Protein AF-R2XGA4-F1 (afdb_monomer)

Mean predicted aligned error: 21.14 Å

Sequence (272 aa):
MRNDNADEKKESTYDLLLKLTKKNGPGFMIYAGSDEEIHSLLFSWIDVAEGLKKENRKLRKIHLQNKKTYKERIEKLERECNEEKERADRLENELERVKGKLKKRSEEEIAFYNRALDLEDQLNRKKKILDLKEYDSDQKIANSAQVYNKKISNLKSEILVQKKKIRELETIKPFFHQKKRTGEGLNPEDKKNTLDSKRRGGCQLTDKQIERLLLIYKEKERVPITEAISKLAITRRTYYRVINLNYKYEETRDRIRKIAFDLGVVLPEKGK

Radius of gyration: 77.21 Å; Cα contacts (8 Å, |Δi|>4): 73; chains: 1; bounding box: 147×76×187 Å

Foldseek 3Di:
DDDDDDCPPDDQLVNLVVVVPVPDPDDDDDDDPDSVRSVVVSVVVVVVVVVVVVVVVVVVVVVVVVVVVVVVVVVVVVVVVVVVVVVVVVVVVVVVVVVVVVVVVVVVVVVVVVVVVVVVVVVVVVVVVVVVVVVVVVVVVVVVVVVVVVVVVVVVVVVVVVVVVVVVVVVCVVVVVVVVVPDDDDDPPPPPDDPPDPPVFAPPDDLVRLLQLLVCVVCCVPDPSVVSVVVVVDDPVSSVCLLLVVTPDVVRSVSSVVSCVVVVGDGDDRDD

Organism: NCBI:txid1158614

pLDDT: mean 80.0, std 18.23, range [35.44, 97.75]

Secondary structure (DSSP, 8-state):
---------PPPHHHHHHHHHTTSSSPPP---SSHHHHHHHHHHHHHHHHHHHHHHHHHHHHHHHHHHHHHHHHHHHHHHHHHHHHHHHHHHHHHHHHHHHHHHHHHHHHHHHHHHHHHHHHHHHHHHHHHHHHHHHHHHHHHHHHHHHHHHHHHHHHHHHHHHHHHHHHHHHHHHHHHTTSS----GGG-SS------TTS----HHHHHHHHHHHHTTTTS-HHHHHHTTT--HHHHHHHHTT--S-HHHHHHHHHHHHHTT--PPPS--

Solvent-accessible surface area (backbone atoms only — not comparable to full-atom values): 16074 Å² total; per-residue (Å²): 135,86,92,83,81,90,74,78,75,73,79,49,65,65,58,57,52,53,59,52,47,76,74,60,63,88,72,84,90,81,92,66,96,45,72,67,54,48,45,53,53,52,51,53,51,50,54,50,50,50,50,53,53,54,51,51,54,52,51,53,52,52,51,55,52,50,54,51,53,52,49,56,50,49,60,48,52,54,50,55,52,51,53,51,49,54,50,50,54,51,51,51,54,50,50,53,52,50,52,55,51,49,50,52,51,53,53,53,49,52,54,50,51,53,53,50,51,54,51,50,54,53,49,53,54,50,48,55,54,47,55,52,52,50,51,55,47,52,50,52,51,52,53,50,50,52,55,52,50,51,51,53,51,52,52,53,53,51,52,53,53,50,53,50,53,49,53,57,50,59,70,47,45,62,59,60,57,48,55,67,70,69,53,79,80,79,66,85,79,75,81,66,86,84,79,73,76,75,68,88,58,67,75,89,66,52,70,72,55,50,51,53,53,50,51,50,63,73,45,49,90,80,46,61,65,69,65,63,36,54,81,66,78,53,54,74,69,60,51,52,31,60,57,50,50,68,49,84,46,63,71,55,39,51,54,51,49,52,55,28,56,79,69,73,50,89,67,65,72,83,84,127

Structure (mmCIF, N/CA/C/O backbone):
data_AF-R2XGA4-F1
#
_entry.id   AF-R2XGA4-F1
#
loop_
_atom_site.group_PDB
_atom_site.id
_atom_site.type_symbol
_atom_site.label_atom_id
_atom_site.label_alt_id
_atom_site.label_comp_id
_atom_site.label_asym_id
_atom_site.label_entity_id
_atom_site.label_seq_id
_atom_site.pdbx_PDB_ins_code
_atom_site.Cartn_x
_atom_site.Cartn_y
_atom_site.Cartn_z
_atom_site.occupancy
_atom_site.B_iso_or_equiv
_atom_site.auth_seq_id
_atom_site.auth_comp_id
_atom_site.auth_asym_id
_atom_site.auth_atom_id
_atom_site.pdbx_PDB_model_num
ATOM 1 N N . MET A 1 1 ? 86.692 -15.077 -79.952 1.00 39.62 1 MET A N 1
ATOM 2 C CA . MET A 1 1 ? 86.198 -13.994 -80.827 1.00 39.62 1 MET A CA 1
ATOM 3 C C . MET A 1 1 ? 85.201 -13.186 -80.015 1.00 39.62 1 MET A C 1
ATOM 5 O O . MET A 1 1 ? 84.341 -13.795 -79.394 1.00 39.62 1 MET A O 1
ATOM 9 N N . ARG A 1 2 ? 85.427 -11.873 -79.879 1.00 36.06 2 ARG A N 1
ATOM 10 C CA . ARG A 1 2 ? 84.614 -10.960 -79.058 1.00 36.06 2 ARG A CA 1
ATOM 11 C C . ARG A 1 2 ? 83.285 -10.688 -79.771 1.00 36.06 2 ARG A C 1
ATOM 13 O O . ARG A 1 2 ? 83.305 -10.352 -80.949 1.00 36.06 2 ARG A O 1
ATOM 20 N N . ASN A 1 3 ? 82.174 -10.869 -79.060 1.00 39.25 3 ASN A N 1
ATOM 21 C CA . ASN A 1 3 ? 80.839 -10.479 -79.505 1.00 39.25 3 ASN A CA 1
ATOM 22 C C . ASN A 1 3 ? 80.590 -9.037 -79.057 1.00 39.25 3 ASN A C 1
ATOM 24 O O . ASN A 1 3 ? 80.039 -8.812 -77.983 1.00 39.25 3 ASN A O 1
ATOM 28 N N . ASP A 1 4 ? 81.021 -8.090 -79.883 1.00 42.66 4 ASP A N 1
ATOM 29 C CA . ASP A 1 4 ? 80.680 -6.676 -79.770 1.00 42.66 4 ASP A CA 1
ATOM 30 C C . ASP A 1 4 ? 79.671 -6.354 -80.883 1.00 42.66 4 ASP A C 1
ATOM 32 O O . ASP A 1 4 ? 79.963 -6.598 -82.053 1.00 42.66 4 ASP A O 1
ATOM 36 N N . ASN A 1 5 ? 78.466 -5.909 -80.502 1.00 37.72 5 ASN A N 1
ATOM 37 C CA . ASN A 1 5 ? 77.658 -4.860 -81.155 1.00 37.72 5 ASN A CA 1
ATOM 38 C C . ASN A 1 5 ? 76.214 -4.902 -80.636 1.00 37.72 5 ASN A C 1
ATOM 40 O O . ASN A 1 5 ? 75.298 -5.444 -81.256 1.00 37.72 5 ASN A O 1
ATOM 44 N N . ALA A 1 6 ? 76.040 -4.304 -79.459 1.00 47.94 6 ALA A N 1
ATOM 45 C CA . ALA A 1 6 ? 74.764 -3.808 -78.977 1.00 47.94 6 ALA A CA 1
ATOM 46 C C . ALA A 1 6 ? 74.497 -2.441 -79.629 1.00 47.94 6 ALA A C 1
ATOM 48 O O . ALA A 1 6 ? 74.827 -1.410 -79.057 1.00 47.94 6 ALA A O 1
ATOM 49 N N . ASP A 1 7 ? 73.900 -2.446 -80.820 1.00 41.78 7 ASP A N 1
ATOM 50 C CA . ASP A 1 7 ? 73.219 -1.271 -81.371 1.00 41.78 7 ASP A CA 1
ATOM 51 C C . ASP A 1 7 ? 71.708 -1.485 -81.225 1.00 41.78 7 ASP A C 1
ATOM 53 O O . ASP A 1 7 ? 70.986 -1.791 -82.179 1.00 41.78 7 ASP A O 1
ATOM 57 N N . GLU A 1 8 ? 71.206 -1.338 -79.996 1.00 49.81 8 GLU A N 1
ATOM 58 C CA . GLU A 1 8 ? 69.805 -0.967 -79.805 1.00 49.81 8 GLU A CA 1
ATOM 59 C C . GLU A 1 8 ? 69.634 0.411 -80.452 1.00 49.81 8 GLU A C 1
ATOM 61 O O . GLU A 1 8 ? 70.031 1.431 -79.888 1.00 49.81 8 GLU A O 1
ATOM 66 N N . LYS A 1 9 ? 69.108 0.442 -81.684 1.00 50.50 9 LYS A N 1
ATOM 67 C CA . LYS A 1 9 ? 68.760 1.688 -82.376 1.00 50.50 9 LYS A CA 1
ATOM 68 C C . LYS A 1 9 ? 67.914 2.541 -81.434 1.00 50.50 9 LYS A C 1
ATOM 70 O O . LYS A 1 9 ? 66.750 2.222 -81.192 1.00 50.50 9 LYS A O 1
ATOM 75 N N . LYS A 1 10 ? 68.509 3.620 -80.913 1.00 53.06 10 LYS A N 1
ATOM 76 C CA . LYS A 1 10 ? 67.801 4.649 -80.150 1.00 53.06 10 LYS A CA 1
ATOM 77 C C . LYS A 1 10 ? 66.622 5.114 -81.000 1.00 53.06 10 LYS A C 1
ATOM 79 O O . LYS A 1 10 ? 66.811 5.518 -82.146 1.00 53.06 10 LYS A O 1
ATOM 84 N N . GLU A 1 11 ? 65.412 4.992 -80.460 1.00 60.91 11 GLU A N 1
ATOM 85 C CA . GLU A 1 11 ? 64.208 5.504 -81.115 1.00 60.91 11 GLU A CA 1
ATOM 86 C C . GLU A 1 11 ? 64.419 6.989 -81.436 1.00 60.91 11 GLU A C 1
ATOM 88 O O . GLU A 1 11 ? 64.821 7.752 -80.558 1.00 60.91 11 GLU A O 1
ATOM 93 N N . SER A 1 12 ? 64.202 7.383 -82.694 1.00 62.22 12 SER A N 1
ATOM 94 C CA . SER A 1 12 ? 64.407 8.761 -83.151 1.00 62.22 12 SER A CA 1
ATOM 95 C C . SER A 1 12 ? 63.501 9.726 -82.381 1.00 62.22 12 SER A C 1
ATOM 97 O O . SER A 1 12 ? 62.354 9.398 -82.063 1.00 62.22 12 SER A O 1
ATOM 99 N N . THR A 1 13 ? 63.981 10.945 -82.114 1.00 58.69 13 THR A N 1
ATOM 100 C CA . THR A 1 13 ? 63.223 12.031 -81.455 1.00 58.69 13 THR A CA 1
ATOM 101 C C . THR A 1 13 ? 61.891 12.258 -82.146 1.00 58.69 13 THR A C 1
ATOM 103 O O . THR A 1 13 ? 60.860 12.450 -81.503 1.00 58.69 13 THR A O 1
ATOM 106 N N . TYR A 1 14 ? 61.918 12.159 -83.474 1.00 59.91 14 TYR A N 1
ATOM 107 C CA . TYR A 1 14 ? 60.755 12.273 -84.333 1.00 59.91 14 TYR A CA 1
ATOM 108 C C . TYR A 1 14 ? 59.714 11.187 -84.041 1.00 59.91 14 TYR A C 1
ATOM 110 O O . TYR A 1 14 ? 58.532 11.494 -83.8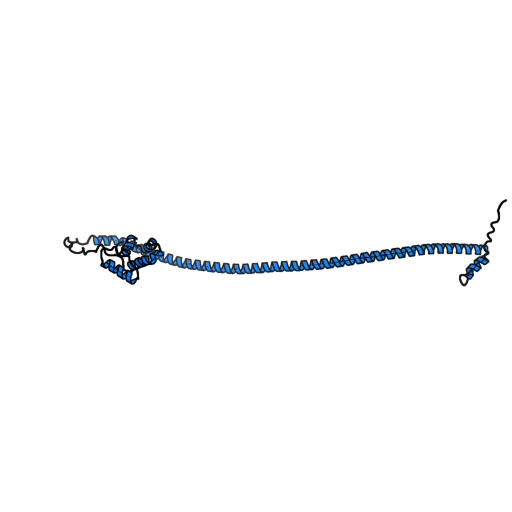97 1.00 59.91 14 TYR A O 1
ATOM 118 N N . ASP A 1 15 ? 60.137 9.934 -83.868 1.00 64.88 15 ASP A N 1
ATOM 119 C CA . ASP A 1 15 ? 59.232 8.812 -83.599 1.00 64.88 15 ASP A CA 1
ATOM 120 C C . ASP A 1 15 ? 58.599 8.911 -82.203 1.00 64.88 15 ASP A C 1
ATOM 122 O O . ASP A 1 15 ? 57.410 8.617 -82.029 1.00 64.88 15 ASP A O 1
ATOM 126 N N . LEU A 1 16 ? 59.359 9.390 -81.211 1.00 64.25 16 LEU A N 1
ATOM 127 C CA . LEU A 1 16 ? 58.855 9.665 -79.861 1.00 64.25 16 LEU A CA 1
ATOM 128 C C . LEU A 1 16 ? 57.820 10.803 -79.863 1.00 64.25 16 LEU A C 1
ATOM 130 O O . LEU A 1 16 ? 56.740 10.660 -79.278 1.00 64.25 16 LEU A O 1
ATOM 134 N N . LEU A 1 17 ? 58.098 11.900 -80.575 1.00 63.22 17 LEU A N 1
ATOM 135 C CA . LEU A 1 17 ? 57.178 13.032 -80.740 1.00 63.22 17 LEU A CA 1
ATOM 136 C C . LEU A 1 17 ? 55.903 12.635 -81.508 1.00 63.22 17 LEU A C 1
ATOM 138 O O . LEU A 1 17 ? 54.795 13.040 -81.138 1.00 63.22 17 LEU A O 1
ATOM 142 N N . LEU A 1 18 ? 56.020 11.785 -82.534 1.00 64.75 18 LEU A N 1
ATOM 143 C CA . LEU A 1 18 ? 54.881 11.289 -83.314 1.00 64.75 18 LEU A CA 1
ATOM 144 C C . LEU A 1 18 ? 53.959 10.375 -82.483 1.00 64.75 18 LEU A C 1
ATOM 146 O O . LEU A 1 18 ? 52.734 10.419 -82.625 1.00 64.75 18 LEU A O 1
ATOM 150 N N . LYS A 1 19 ? 54.523 9.551 -81.588 1.00 64.31 19 LYS A N 1
ATOM 151 C CA . LYS A 1 19 ? 53.746 8.704 -80.662 1.00 64.31 19 LYS A CA 1
ATOM 152 C C . LYS A 1 19 ? 52.984 9.521 -79.613 1.00 64.31 19 LYS A C 1
ATOM 154 O O . LYS A 1 19 ? 51.881 9.126 -79.230 1.00 64.31 19 LYS A O 1
ATOM 159 N N . LEU A 1 20 ? 53.545 10.642 -79.155 1.00 58.78 20 LEU A N 1
ATOM 160 C CA . LEU A 1 20 ? 52.919 11.527 -78.163 1.00 58.78 20 LEU A CA 1
ATOM 161 C C . LEU A 1 20 ? 51.784 12.369 -78.765 1.00 58.78 20 LEU A C 1
ATOM 163 O O . LEU A 1 20 ? 50.701 12.452 -78.184 1.00 58.78 20 LEU A O 1
ATOM 167 N N . THR A 1 21 ? 51.996 12.925 -79.957 1.00 58.56 21 THR A N 1
ATOM 168 C CA . THR A 1 21 ? 51.011 13.761 -80.669 1.00 58.56 21 THR A CA 1
ATOM 169 C C . THR A 1 21 ? 49.792 12.972 -81.150 1.00 58.56 21 THR A C 1
ATOM 171 O O . THR A 1 21 ? 48.670 13.465 -81.061 1.00 58.56 21 THR A O 1
ATOM 174 N N . LYS A 1 22 ? 49.961 11.708 -81.568 1.00 56.78 22 LYS A N 1
ATOM 175 C CA . LYS A 1 22 ? 48.835 10.842 -81.975 1.00 56.78 22 LYS A CA 1
ATOM 176 C C . LYS A 1 22 ? 47.884 10.460 -80.832 1.00 56.78 22 LYS A C 1
ATOM 178 O O . LYS A 1 22 ? 46.776 10.011 -81.113 1.00 56.78 22 LYS A O 1
ATOM 183 N N . LYS A 1 23 ? 48.290 10.597 -79.563 1.00 55.28 23 LYS A N 1
ATOM 184 C CA . LYS A 1 23 ? 47.490 10.156 -78.405 1.00 55.28 23 LYS A CA 1
ATOM 185 C C . LYS A 1 23 ? 46.700 11.269 -77.708 1.00 55.28 23 LYS A C 1
ATOM 187 O O . LYS A 1 23 ? 45.649 10.957 -77.160 1.00 55.28 23 LYS A O 1
ATOM 192 N N . ASN A 1 24 ? 47.165 12.524 -77.719 1.00 51.50 24 ASN A N 1
ATOM 193 C CA . ASN A 1 24 ? 46.700 13.552 -76.771 1.00 51.50 24 ASN A CA 1
ATOM 194 C C . ASN A 1 24 ? 46.477 14.961 -77.378 1.00 51.50 24 ASN A C 1
ATOM 196 O O . ASN A 1 24 ? 47.000 15.933 -76.843 1.00 51.50 24 ASN A O 1
ATOM 200 N N . GLY A 1 25 ? 45.665 15.108 -78.432 1.00 53.38 25 GLY A N 1
ATOM 201 C CA . GLY A 1 25 ? 45.142 16.430 -78.846 1.00 53.38 25 GLY A CA 1
ATOM 202 C C . GLY A 1 25 ? 46.210 17.494 -79.194 1.00 53.38 25 GLY A C 1
ATOM 203 O O . GLY A 1 25 ? 47.346 17.122 -79.487 1.00 53.38 25 GLY A O 1
ATOM 204 N N . PRO A 1 26 ? 45.859 18.803 -79.245 1.00 54.12 26 PRO A N 1
ATOM 205 C CA . PRO A 1 26 ? 46.758 19.849 -79.741 1.00 54.12 26 PRO A CA 1
ATOM 206 C C . PRO A 1 26 ? 48.046 19.895 -78.909 1.00 54.12 26 PRO A C 1
ATOM 208 O O . PRO A 1 26 ? 48.008 20.067 -77.693 1.00 54.12 26 PRO A O 1
ATOM 211 N N . GLY A 1 27 ? 49.176 19.672 -79.583 1.00 55.56 27 GLY A N 1
ATOM 212 C CA . GLY A 1 27 ? 50.481 19.464 -78.961 1.00 55.56 27 GLY A CA 1
ATOM 213 C C . GLY A 1 27 ? 51.048 20.700 -78.260 1.00 55.56 27 GLY A C 1
ATOM 214 O O . GLY A 1 27 ? 50.707 21.838 -78.575 1.00 55.56 27 GLY A O 1
ATOM 215 N N . PHE A 1 28 ? 51.952 20.456 -77.313 1.00 57.28 28 PHE A N 1
ATOM 216 C CA . PHE A 1 28 ? 52.699 21.489 -76.596 1.00 57.28 28 PHE A CA 1
ATOM 217 C C . PHE A 1 28 ? 53.931 21.917 -77.407 1.00 57.28 28 PHE A C 1
ATOM 219 O O . PHE A 1 28 ? 54.635 21.069 -77.955 1.00 57.28 28 PHE A O 1
ATOM 226 N N . MET A 1 29 ? 54.202 23.224 -77.47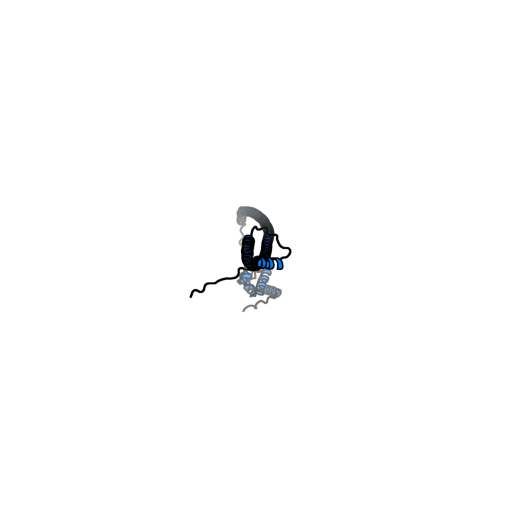6 1.00 56.47 29 MET A N 1
ATOM 227 C CA . MET A 1 29 ? 55.393 23.765 -78.141 1.00 56.47 29 MET A CA 1
ATOM 228 C C . MET A 1 29 ? 56.591 23.680 -77.182 1.00 56.47 29 MET A C 1
ATOM 230 O O . MET A 1 29 ? 56.544 24.251 -76.093 1.00 56.47 29 MET A O 1
ATOM 234 N N . ILE A 1 30 ? 57.642 22.952 -77.566 1.00 57.78 30 ILE A N 1
ATOM 235 C CA . ILE A 1 30 ? 58.872 22.795 -76.775 1.00 57.78 30 ILE A CA 1
ATOM 236 C C . ILE A 1 30 ? 59.967 23.637 -77.441 1.00 57.78 30 ILE A C 1
ATOM 238 O O . ILE A 1 30 ? 60.305 23.394 -78.596 1.00 57.78 30 ILE A O 1
ATOM 242 N N . TYR A 1 31 ? 60.511 24.623 -76.722 1.00 57.19 31 TYR A N 1
ATOM 243 C CA . TYR A 1 31 ? 61.692 25.380 -77.148 1.00 57.19 31 TYR A CA 1
ATOM 244 C C . TYR A 1 31 ? 62.945 24.679 -76.615 1.00 57.19 31 TYR A C 1
ATOM 246 O O . TYR A 1 31 ? 63.141 24.626 -75.403 1.00 57.19 31 TYR A O 1
ATOM 254 N N . ALA A 1 32 ? 63.771 24.137 -77.509 1.00 60.12 32 ALA A N 1
ATOM 255 C CA . ALA A 1 32 ? 65.034 23.477 -77.180 1.00 60.12 32 ALA A CA 1
ATOM 256 C C . ALA A 1 32 ? 66.099 23.831 -78.228 1.00 60.12 32 ALA A C 1
ATOM 258 O O . ALA A 1 32 ? 65.771 24.036 -79.398 1.00 60.12 32 ALA A O 1
ATOM 259 N N . GLY A 1 33 ? 67.358 23.934 -77.802 1.00 59.12 33 GLY A N 1
ATOM 260 C CA . GLY A 1 33 ? 68.495 24.305 -78.646 1.00 59.12 33 GLY A CA 1
ATOM 261 C C . GLY A 1 33 ? 69.092 23.139 -79.439 1.00 59.12 33 GLY A C 1
ATOM 262 O O . GLY A 1 33 ? 69.849 23.379 -80.379 1.00 59.12 33 GLY A O 1
ATOM 263 N N . SER A 1 34 ? 68.756 21.889 -79.093 1.00 70.75 34 SER A N 1
ATOM 264 C CA . SER A 1 34 ? 69.213 20.678 -79.791 1.00 70.75 34 SER A CA 1
ATOM 265 C C . SER A 1 34 ? 68.253 19.488 -79.628 1.00 70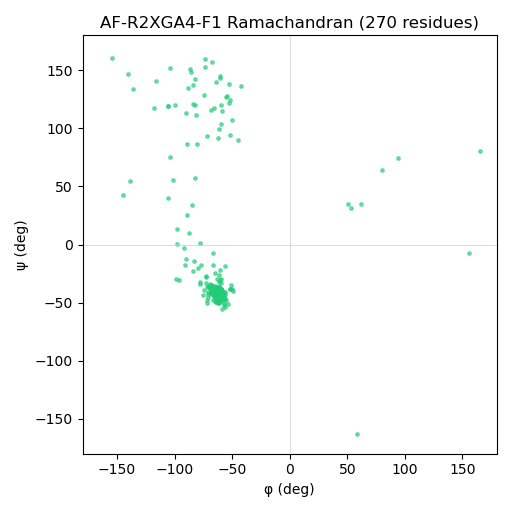.75 34 SER A C 1
ATOM 267 O O . SER A 1 34 ? 67.460 19.432 -78.685 1.00 70.75 34 SER A O 1
ATOM 269 N N . ASP A 1 35 ? 68.351 18.497 -80.520 1.00 69.25 35 ASP A N 1
ATOM 270 C CA . ASP A 1 35 ? 67.548 17.262 -80.461 1.00 69.25 35 ASP A CA 1
ATOM 271 C C . ASP A 1 35 ? 67.825 16.429 -79.192 1.00 69.25 35 ASP A C 1
ATOM 273 O O . ASP A 1 35 ? 66.932 15.756 -78.670 1.00 69.25 35 ASP A O 1
ATOM 277 N N . GLU A 1 36 ? 69.044 16.500 -78.650 1.00 73.56 36 GLU A N 1
ATOM 278 C CA . GLU A 1 36 ? 69.431 15.821 -77.405 1.00 73.56 36 GLU A CA 1
ATOM 279 C C . GLU A 1 36 ? 68.724 16.411 -76.172 1.00 73.56 36 GLU A C 1
ATOM 281 O O . GLU A 1 36 ? 68.327 15.667 -75.266 1.00 73.56 36 GLU A O 1
ATOM 286 N N . GLU A 1 37 ? 68.501 17.729 -76.149 1.00 72.31 37 GLU A N 1
ATOM 287 C CA . GLU A 1 37 ? 67.727 18.407 -75.101 1.00 72.31 37 GLU A CA 1
ATOM 288 C C . GLU A 1 37 ? 66.252 17.995 -75.146 1.00 72.31 37 GLU A C 1
ATOM 290 O O . GLU A 1 37 ? 65.664 17.683 -74.106 1.00 72.31 37 GLU A O 1
ATOM 295 N N . ILE A 1 38 ? 65.667 17.916 -76.348 1.00 73.75 38 ILE A N 1
ATOM 296 C CA . ILE A 1 38 ? 64.289 17.441 -76.543 1.00 73.75 38 ILE A CA 1
ATOM 297 C C . ILE A 1 38 ? 64.161 15.995 -76.058 1.00 73.75 38 ILE A C 1
ATOM 299 O O . ILE A 1 38 ? 63.245 15.675 -75.300 1.00 73.75 38 ILE A O 1
ATOM 303 N N . HIS A 1 39 ? 65.093 15.122 -76.447 1.00 73.25 39 HIS A N 1
ATOM 304 C CA . HIS A 1 39 ? 65.119 13.735 -75.990 1.00 73.25 39 HIS A CA 1
ATOM 305 C C . HIS A 1 39 ? 65.186 13.618 -74.468 1.00 73.25 39 HIS A C 1
ATOM 307 O O . HIS A 1 39 ? 64.384 12.897 -73.872 1.00 73.25 39 HIS A O 1
ATOM 313 N N . SER A 1 40 ? 66.118 14.331 -73.838 1.00 78.00 40 SER A N 1
ATOM 314 C CA . SER A 1 40 ? 66.319 14.283 -72.386 1.00 78.00 40 SER A CA 1
ATOM 315 C C . SER A 1 40 ? 65.074 14.754 -71.631 1.00 78.00 40 SER A C 1
ATOM 317 O O . SER A 1 40 ? 64.646 14.119 -70.664 1.00 78.00 40 SER A O 1
ATOM 319 N N . LEU A 1 41 ? 64.435 15.823 -72.115 1.00 79.94 41 LEU A N 1
ATOM 320 C CA . LEU A 1 41 ? 63.204 16.359 -71.541 1.00 79.94 41 LEU A CA 1
ATOM 321 C C . LEU A 1 41 ? 62.037 15.367 -71.672 1.00 79.94 41 LEU A C 1
ATOM 323 O O . LEU A 1 41 ? 61.341 15.109 -70.688 1.00 79.94 41 LEU A O 1
ATOM 327 N N . LEU A 1 42 ? 61.862 14.742 -72.840 1.00 80.19 42 LEU A N 1
ATOM 328 C CA . LEU A 1 42 ? 60.816 13.739 -73.062 1.00 80.19 42 LEU A CA 1
ATOM 329 C C . LEU A 1 42 ? 60.985 12.501 -72.172 1.00 80.19 42 LEU A C 1
ATOM 331 O O . LEU A 1 42 ? 60.005 12.054 -71.574 1.00 80.19 42 LEU A O 1
ATOM 335 N N . PHE A 1 43 ? 62.203 11.964 -72.037 1.00 79.44 43 PHE A N 1
ATOM 336 C CA . PHE A 1 43 ? 62.460 10.835 -71.135 1.00 79.44 43 PHE A CA 1
ATOM 337 C C . PHE A 1 43 ? 62.211 11.205 -69.667 1.00 79.44 43 PHE A C 1
ATOM 339 O O . PHE A 1 43 ? 61.558 10.440 -68.961 1.00 79.44 43 PHE A O 1
ATOM 346 N N . SER A 1 44 ? 62.592 12.415 -69.235 1.00 83.62 44 SER A N 1
ATOM 347 C CA . SER A 1 44 ? 62.288 12.888 -67.875 1.00 83.62 44 SER A CA 1
ATOM 348 C C . SER A 1 44 ? 60.779 12.943 -67.595 1.00 83.62 44 SER A C 1
ATOM 350 O O . SER A 1 44 ? 60.320 12.577 -66.513 1.00 83.62 44 SER A O 1
ATOM 352 N N . TRP A 1 45 ? 59.971 13.340 -68.584 1.00 84.50 45 TRP A N 1
ATOM 353 C CA . TRP A 1 45 ? 58.514 13.356 -68.460 1.00 84.50 45 TRP A CA 1
ATOM 354 C C . TRP A 1 45 ? 57.912 11.953 -68.450 1.00 84.50 45 TRP A C 1
ATOM 356 O O . TRP A 1 45 ? 56.940 11.721 -67.728 1.00 84.50 45 TRP A O 1
ATOM 366 N N . ILE A 1 46 ? 58.480 11.017 -69.216 1.00 85.62 46 ILE A N 1
ATOM 367 C CA . ILE A 1 46 ? 58.091 9.602 -69.168 1.00 85.62 46 ILE A CA 1
ATOM 368 C C . ILE A 1 46 ? 58.347 9.047 -67.763 1.00 85.62 46 ILE A C 1
ATOM 370 O O . ILE A 1 46 ? 57.430 8.470 -67.176 1.00 85.62 46 ILE A O 1
ATOM 374 N N . ASP A 1 47 ? 59.520 9.301 -67.183 1.00 85.44 47 ASP A N 1
ATOM 375 C CA . ASP A 1 47 ? 59.867 8.852 -65.831 1.00 85.44 47 ASP A CA 1
ATOM 376 C C . ASP A 1 47 ? 58.915 9.427 -64.771 1.00 85.44 47 ASP A C 1
ATOM 378 O O . ASP A 1 47 ? 58.397 8.695 -63.919 1.00 85.44 47 ASP A O 1
ATOM 382 N N . VAL A 1 48 ? 58.603 10.726 -64.858 1.00 87.75 48 VAL A N 1
ATOM 383 C CA . VAL A 1 48 ? 57.622 11.381 -63.976 1.00 87.75 48 VAL A CA 1
ATOM 384 C C . VAL A 1 48 ? 56.228 10.770 -64.151 1.00 87.75 48 VAL A C 1
ATOM 386 O O . VAL A 1 48 ? 55.560 10.453 -63.163 1.00 87.75 48 VAL A O 1
ATOM 389 N N . ALA A 1 49 ? 55.777 10.544 -65.388 1.00 85.06 49 ALA A N 1
ATOM 390 C CA . ALA A 1 49 ? 54.477 9.937 -65.667 1.00 85.06 49 ALA A CA 1
ATOM 391 C C . ALA A 1 49 ? 54.389 8.491 -65.148 1.00 85.06 49 ALA A C 1
ATOM 393 O O . ALA A 1 49 ? 53.354 8.078 -64.612 1.00 85.06 49 ALA A O 1
ATOM 394 N N . GLU A 1 50 ? 55.468 7.714 -65.256 1.00 88.56 50 GLU A N 1
ATOM 395 C CA . GLU A 1 50 ? 55.556 6.377 -64.674 1.00 88.56 50 GLU A CA 1
ATOM 396 C C . GLU A 1 50 ? 55.540 6.402 -63.144 1.00 88.56 50 GLU A C 1
ATOM 398 O O . GLU A 1 50 ? 54.855 5.574 -62.526 1.00 88.56 50 GLU A O 1
ATOM 403 N N . GLY A 1 51 ? 56.239 7.362 -62.532 1.00 92.75 51 GLY A N 1
ATOM 404 C CA . GLY A 1 51 ? 56.207 7.627 -61.094 1.00 92.75 51 GLY A CA 1
ATOM 405 C C . GLY A 1 51 ? 54.785 7.902 -60.605 1.00 92.75 51 GLY A C 1
ATOM 406 O O . GLY A 1 51 ? 54.259 7.163 -59.765 1.00 92.75 51 GLY A O 1
ATOM 407 N N . LEU A 1 52 ? 54.102 8.865 -61.228 1.00 91.44 52 LEU A N 1
ATOM 408 C CA . LEU A 1 52 ? 52.711 9.213 -60.920 1.00 91.44 52 LEU A CA 1
ATOM 409 C C . LEU A 1 52 ? 51.757 8.031 -61.129 1.00 91.44 52 LEU A C 1
ATOM 411 O O . LEU A 1 52 ? 50.848 7.797 -60.329 1.00 91.44 52 LEU A O 1
ATOM 415 N N . LYS A 1 53 ? 51.967 7.218 -62.171 1.00 94.12 53 LYS A N 1
ATOM 416 C CA . LYS A 1 53 ? 51.167 6.008 -62.414 1.00 94.12 53 LYS A CA 1
ATOM 417 C C . LYS A 1 53 ? 51.359 4.966 -61.309 1.00 94.12 53 LYS A C 1
ATOM 419 O O . LYS A 1 53 ? 50.386 4.313 -60.911 1.00 94.12 53 LYS A O 1
ATOM 424 N N . LYS A 1 54 ? 52.584 4.790 -60.802 1.00 94.56 54 LYS A N 1
ATOM 425 C CA . LYS A 1 54 ? 52.886 3.897 -59.668 1.00 94.56 54 LYS A CA 1
ATOM 426 C C . LYS A 1 54 ? 52.236 4.410 -58.380 1.00 94.56 54 LYS A C 1
ATOM 428 O O . LYS A 1 54 ? 51.606 3.618 -57.677 1.00 94.56 54 LYS A O 1
ATOM 433 N N . GLU A 1 55 ? 52.316 5.706 -58.097 1.00 94.62 55 GLU A N 1
ATOM 434 C CA . GLU A 1 55 ? 51.664 6.324 -56.934 1.00 94.62 55 GLU A CA 1
ATOM 435 C C . GLU A 1 55 ? 50.141 6.216 -56.995 1.00 94.62 55 GLU A C 1
ATOM 437 O O . GLU A 1 55 ? 49.518 5.756 -56.038 1.00 94.62 55 GLU A O 1
ATOM 442 N N . ASN A 1 56 ? 49.529 6.508 -58.144 1.00 94.88 56 ASN A N 1
ATOM 443 C CA . ASN A 1 56 ? 48.082 6.391 -58.325 1.00 94.88 56 ASN A CA 1
ATOM 444 C C . ASN A 1 56 ? 47.603 4.944 -58.099 1.00 94.88 56 ASN A C 1
ATOM 446 O O . ASN A 1 56 ? 46.593 4.707 -57.436 1.00 94.88 56 ASN A O 1
ATOM 450 N N . ARG A 1 57 ? 48.370 3.939 -58.554 1.00 95.31 57 ARG A N 1
ATOM 451 C CA . ARG A 1 57 ? 48.090 2.522 -58.250 1.00 95.31 57 ARG A CA 1
ATOM 452 C C . ARG A 1 57 ? 48.154 2.220 -56.749 1.00 95.31 57 ARG A C 1
ATOM 454 O O . ARG A 1 57 ? 47.304 1.474 -56.262 1.00 95.31 57 ARG A O 1
ATOM 461 N N . LYS A 1 58 ? 49.129 2.775 -56.017 1.00 96.25 58 LYS A N 1
ATOM 462 C CA . LYS A 1 58 ? 49.223 2.627 -54.552 1.00 96.25 58 LYS A CA 1
ATOM 463 C C . LYS A 1 58 ? 48.023 3.278 -53.858 1.00 96.25 58 LYS A C 1
ATOM 465 O O . LYS A 1 58 ? 47.364 2.618 -53.059 1.00 96.25 58 LYS A O 1
ATOM 470 N N . LEU A 1 59 ? 47.683 4.512 -54.229 1.00 96.00 59 LEU A N 1
ATOM 471 C CA . LEU A 1 59 ? 46.542 5.244 -53.672 1.00 96.00 59 LEU A CA 1
ATOM 472 C C . LEU A 1 59 ? 45.216 4.514 -53.907 1.00 96.00 59 LEU A C 1
ATOM 474 O O . LEU A 1 59 ? 44.411 4.407 -52.987 1.00 96.00 59 LEU A O 1
ATOM 478 N N . ARG A 1 60 ? 45.004 3.927 -55.092 1.00 95.06 60 ARG A N 1
ATOM 479 C CA . ARG A 1 60 ? 43.809 3.111 -55.373 1.00 95.06 60 ARG A CA 1
ATOM 480 C C . ARG A 1 60 ? 43.698 1.890 -54.461 1.00 95.06 60 ARG A C 1
ATOM 482 O O . ARG A 1 60 ? 42.602 1.589 -53.994 1.00 95.06 60 ARG A O 1
ATOM 489 N N . LYS A 1 61 ? 44.811 1.198 -54.187 1.00 96.12 61 LYS A N 1
ATOM 490 C CA . LYS A 1 61 ? 44.828 0.057 -53.254 1.00 96.12 61 LYS A CA 1
ATOM 491 C C . LYS A 1 61 ? 44.482 0.498 -51.831 1.00 96.12 61 LYS A C 1
ATOM 493 O O . LYS A 1 61 ? 43.616 -0.113 -51.213 1.00 96.12 61 LYS A O 1
ATOM 498 N N . ILE A 1 62 ? 45.096 1.585 -51.356 1.00 96.00 62 ILE A N 1
ATOM 499 C CA . ILE A 1 62 ? 44.814 2.159 -50.031 1.00 96.00 62 ILE A CA 1
ATOM 500 C C . ILE A 1 62 ? 43.345 2.580 -49.933 1.00 96.00 62 ILE A C 1
ATOM 502 O O . ILE A 1 62 ? 42.674 2.237 -48.967 1.00 96.00 62 ILE A O 1
ATOM 506 N N . HIS A 1 63 ? 42.813 3.262 -50.949 1.00 95.00 63 HIS A N 1
ATOM 507 C CA . HIS A 1 63 ? 41.414 3.680 -50.973 1.00 95.00 63 HIS A CA 1
ATOM 508 C C . HIS A 1 63 ? 40.454 2.487 -50.887 1.00 95.00 63 HIS A C 1
ATOM 510 O O . HIS A 1 63 ? 39.503 2.522 -50.109 1.00 95.00 63 HIS A O 1
ATOM 516 N N . LEU A 1 64 ? 40.712 1.414 -51.643 1.00 95.88 64 LEU A N 1
ATOM 517 C CA . LEU A 1 64 ? 39.878 0.213 -51.606 1.00 95.88 64 LEU A CA 1
ATOM 518 C C . LEU A 1 64 ? 39.924 -0.467 -50.230 1.00 95.88 64 LEU A C 1
ATOM 520 O O . LEU A 1 64 ? 38.887 -0.886 -49.714 1.00 95.88 64 LEU A O 1
ATOM 524 N N . GLN A 1 65 ? 41.110 -0.532 -49.622 1.00 96.25 65 GLN A N 1
ATOM 525 C CA . GLN A 1 65 ? 41.287 -1.084 -48.283 1.00 96.25 65 GLN A CA 1
ATOM 526 C C . GLN A 1 65 ? 40.570 -0.234 -47.229 1.00 96.25 65 GLN A C 1
ATOM 528 O O . GLN A 1 65 ? 39.802 -0.778 -46.441 1.00 96.25 65 GLN A O 1
ATOM 533 N N . ASN A 1 66 ? 40.722 1.090 -47.279 1.00 96.19 66 ASN A N 1
ATOM 534 C CA . ASN A 1 66 ? 40.030 2.020 -46.389 1.00 96.19 66 ASN A CA 1
ATOM 535 C C . ASN A 1 66 ? 38.508 1.927 -46.541 1.00 96.19 66 ASN A C 1
ATOM 537 O O . ASN A 1 66 ? 37.780 1.901 -45.557 1.00 96.19 66 ASN A O 1
ATOM 541 N N . LYS A 1 67 ? 38.000 1.816 -47.772 1.00 96.88 67 LYS A N 1
ATOM 542 C CA . LYS A 1 67 ? 36.563 1.638 -48.012 1.00 96.88 67 LYS A CA 1
ATOM 543 C C . LYS A 1 67 ? 36.029 0.376 -47.328 1.00 96.88 67 LYS A C 1
ATOM 545 O O . LYS A 1 67 ? 34.942 0.412 -46.755 1.00 96.88 67 LYS A O 1
ATOM 550 N N . LYS A 1 68 ? 36.790 -0.725 -47.368 1.00 96.12 68 LYS A N 1
ATOM 551 C CA . LYS A 1 68 ? 36.424 -1.973 -46.688 1.00 96.12 68 LYS A CA 1
ATOM 552 C C . LYS A 1 68 ? 36.444 -1.810 -45.165 1.00 96.12 68 LYS A C 1
ATOM 554 O O . LYS A 1 68 ? 35.458 -2.153 -44.521 1.00 96.12 68 LYS A O 1
ATOM 559 N N . THR A 1 69 ? 37.507 -1.230 -44.605 1.00 96.31 69 THR A N 1
ATOM 560 C CA . THR A 1 69 ? 37.633 -1.048 -43.149 1.00 96.31 69 THR A CA 1
ATOM 561 C C . THR A 1 69 ? 36.577 -0.097 -42.587 1.00 96.31 69 THR A C 1
ATOM 563 O O . THR A 1 69 ? 36.018 -0.366 -41.526 1.00 96.31 69 THR A O 1
ATOM 566 N N . TYR A 1 70 ? 36.244 0.987 -43.296 1.00 95.88 70 TYR A N 1
ATOM 567 C CA . TYR A 1 70 ? 35.162 1.881 -42.882 1.00 95.88 70 TYR A CA 1
ATOM 568 C C . TYR A 1 70 ? 33.805 1.182 -42.908 1.00 95.88 70 TYR A C 1
ATOM 570 O O . TYR A 1 70 ? 33.036 1.352 -41.968 1.00 95.88 70 TYR A O 1
ATOM 578 N N . LYS A 1 71 ? 33.527 0.361 -43.928 1.00 96.94 71 LYS A N 1
ATOM 579 C CA . LYS A 1 71 ? 32.276 -0.402 -43.998 1.00 96.94 71 LYS A CA 1
ATOM 580 C C . LYS A 1 71 ? 32.135 -1.365 -42.813 1.00 96.94 71 LYS A C 1
ATOM 582 O O . LYS A 1 71 ? 31.122 -1.325 -42.126 1.00 96.94 71 LYS A O 1
ATOM 587 N N . GLU A 1 72 ? 33.169 -2.155 -42.527 1.00 96.25 72 GLU A N 1
ATOM 588 C CA . GLU A 1 72 ? 33.179 -3.080 -41.382 1.00 96.25 72 GLU A CA 1
ATOM 589 C C . GLU A 1 72 ? 33.002 -2.340 -40.046 1.00 96.25 72 GLU A C 1
ATOM 591 O O . GLU A 1 72 ? 32.298 -2.808 -39.150 1.00 96.25 72 GLU A O 1
ATOM 596 N N . ARG A 1 73 ? 33.611 -1.155 -39.909 1.00 96.56 73 ARG A N 1
ATOM 597 C CA . ARG A 1 73 ? 33.481 -0.330 -38.703 1.00 96.56 73 ARG A CA 1
ATOM 598 C C . ARG A 1 73 ? 32.072 0.235 -38.532 1.00 96.56 73 ARG A C 1
ATOM 600 O O . ARG A 1 73 ? 31.583 0.251 -37.407 1.00 96.56 73 ARG A O 1
ATOM 607 N N . ILE A 1 74 ? 31.428 0.669 -39.616 1.00 96.75 74 ILE A N 1
ATOM 608 C CA . ILE A 1 74 ? 30.034 1.137 -39.596 1.00 96.75 74 ILE A CA 1
ATOM 609 C C . ILE A 1 74 ? 29.109 -0.008 -39.173 1.00 96.75 74 ILE A C 1
ATOM 611 O O . ILE A 1 74 ? 28.376 0.144 -38.204 1.00 96.75 74 ILE A O 1
ATOM 615 N N . GLU A 1 75 ? 29.231 -1.183 -39.796 1.00 96.75 75 GLU A N 1
ATOM 616 C CA . GLU A 1 75 ? 28.419 -2.364 -39.453 1.00 96.75 75 GLU A CA 1
ATOM 617 C C . GLU A 1 75 ? 28.616 -2.818 -37.996 1.00 96.75 75 GLU A C 1
ATOM 619 O O . GLU A 1 75 ? 27.718 -3.389 -37.374 1.00 96.75 75 GLU A O 1
ATOM 624 N N . LYS A 1 76 ? 29.810 -2.607 -37.428 1.00 96.94 76 LYS A N 1
ATOM 625 C CA . LYS A 1 76 ? 30.064 -2.888 -36.013 1.00 96.94 76 LYS A CA 1
ATOM 626 C C . LYS A 1 76 ? 29.367 -1.875 -35.102 1.00 96.94 76 LYS A C 1
ATOM 628 O O . LYS A 1 76 ? 28.692 -2.283 -34.164 1.00 96.94 76 LYS A O 1
ATOM 633 N N . LEU A 1 77 ? 29.498 -0.583 -35.400 1.00 96.25 77 LEU A N 1
ATOM 634 C CA . LEU A 1 77 ? 28.862 0.485 -34.624 1.00 96.25 77 LEU A CA 1
ATOM 635 C C . LEU A 1 77 ? 27.332 0.406 -34.678 1.00 96.25 77 LEU A C 1
ATOM 637 O O . LEU A 1 77 ? 26.675 0.659 -33.675 1.00 96.25 77 LEU A O 1
ATOM 641 N N . GLU A 1 78 ? 26.755 0.021 -35.817 1.00 96.94 78 GLU A N 1
ATOM 642 C CA . GLU A 1 78 ? 25.309 -0.192 -35.951 1.00 96.94 78 GLU A CA 1
ATOM 643 C C . GLU A 1 78 ? 24.812 -1.333 -35.057 1.00 96.94 78 GLU A C 1
ATOM 645 O O . GLU A 1 78 ? 23.781 -1.194 -34.399 1.00 96.94 78 GLU A O 1
ATOM 650 N N . ARG A 1 79 ? 25.565 -2.440 -34.975 1.00 96.06 79 ARG A N 1
ATOM 651 C CA . ARG A 1 79 ? 25.250 -3.548 -34.061 1.00 96.06 79 ARG A CA 1
ATOM 652 C C . ARG A 1 79 ? 25.342 -3.125 -32.601 1.00 96.06 79 ARG A C 1
ATOM 654 O O . ARG A 1 79 ? 24.390 -3.340 -31.862 1.00 96.06 79 ARG A O 1
ATOM 661 N N . GLU A 1 80 ? 26.438 -2.473 -32.216 1.00 96.50 80 GLU A N 1
ATOM 662 C CA . GLU A 1 80 ? 26.621 -1.955 -30.853 1.00 96.50 80 GLU A CA 1
ATOM 663 C C . GLU A 1 80 ? 25.491 -0.973 -30.482 1.00 96.50 80 GLU A C 1
ATOM 665 O O . GLU A 1 80 ? 24.915 -1.066 -29.403 1.00 96.50 80 GLU A O 1
ATOM 670 N N . CYS A 1 81 ? 25.093 -0.087 -31.402 1.00 94.94 81 CYS A N 1
ATOM 671 C CA . CYS A 1 81 ? 23.986 0.846 -31.185 1.00 94.94 81 CYS A CA 1
ATOM 672 C C . CYS A 1 81 ? 22.636 0.134 -31.002 1.00 94.94 81 CYS A C 1
ATOM 674 O O . CYS A 1 81 ? 21.853 0.527 -30.138 1.00 94.94 81 CYS A O 1
ATOM 676 N N . ASN A 1 82 ? 22.353 -0.905 -31.790 1.00 96.69 82 ASN A N 1
ATOM 677 C CA . ASN A 1 82 ? 21.116 -1.673 -31.652 1.00 96.69 82 ASN A CA 1
ATOM 678 C C . ASN A 1 82 ? 21.083 -2.475 -30.346 1.00 96.69 82 ASN A C 1
ATOM 680 O O . ASN A 1 82 ? 20.059 -2.477 -29.667 1.00 96.69 82 ASN A O 1
ATOM 684 N N . GLU A 1 83 ? 22.198 -3.092 -29.953 1.00 96.25 83 GLU A N 1
ATOM 685 C CA . GLU A 1 83 ? 22.303 -3.796 -28.671 1.00 96.25 83 GLU A CA 1
ATOM 686 C C . GLU A 1 83 ? 22.076 -2.852 -27.482 1.00 96.25 83 GLU A C 1
ATOM 688 O O . GLU A 1 83 ? 21.362 -3.203 -26.544 1.00 96.25 83 GLU A O 1
ATOM 693 N N . GLU A 1 84 ? 22.640 -1.641 -27.520 1.00 94.62 84 GLU A N 1
ATOM 694 C CA . GLU A 1 84 ? 22.423 -0.635 -26.475 1.00 94.62 84 GLU A CA 1
ATOM 695 C C . GLU A 1 84 ? 20.973 -0.137 -26.429 1.00 94.62 84 GLU A C 1
ATOM 697 O O . GLU A 1 84 ? 20.420 0.027 -25.341 1.00 94.62 84 GLU A O 1
ATOM 702 N N . LYS A 1 85 ? 20.311 0.033 -27.581 1.00 96.00 85 LYS A N 1
ATOM 703 C CA . LYS A 1 85 ? 18.873 0.353 -27.622 1.00 96.00 85 LYS A CA 1
ATOM 704 C C . LYS A 1 85 ? 18.034 -0.745 -26.979 1.00 96.00 85 LYS A C 1
ATOM 706 O O . LYS A 1 85 ? 17.225 -0.457 -26.107 1.00 96.00 85 LYS A O 1
ATOM 711 N N . GLU A 1 86 ? 18.280 -2.007 -27.329 1.00 96.19 86 GLU A N 1
ATOM 712 C CA . GLU A 1 86 ? 17.566 -3.124 -26.708 1.00 96.19 86 GLU A CA 1
ATOM 713 C C . GLU A 1 86 ? 17.811 -3.209 -25.196 1.00 96.19 86 GLU A C 1
ATOM 715 O O . GLU A 1 86 ? 16.910 -3.579 -24.442 1.00 96.19 86 GLU A O 1
ATOM 720 N N . ARG A 1 87 ? 19.027 -2.897 -24.727 1.00 95.56 87 ARG A N 1
ATOM 721 C CA . ARG A 1 87 ? 19.330 -2.829 -23.288 1.00 95.56 87 ARG A CA 1
ATOM 722 C C . ARG A 1 87 ? 18.555 -1.702 -22.614 1.00 95.56 87 ARG A C 1
ATOM 724 O O . ARG A 1 87 ? 17.986 -1.936 -21.548 1.00 95.56 87 ARG A O 1
ATOM 731 N N . ALA A 1 88 ? 18.510 -0.521 -23.227 1.00 94.75 88 ALA A N 1
ATOM 732 C CA . ALA A 1 88 ? 17.750 0.615 -22.720 1.00 94.75 88 ALA A CA 1
ATOM 733 C C . ALA A 1 88 ? 16.254 0.281 -22.607 1.00 94.75 88 ALA A C 1
ATOM 735 O O . ALA A 1 88 ? 15.684 0.452 -21.531 1.00 94.75 88 ALA A O 1
ATOM 736 N N . ASP A 1 89 ? 15.660 -0.312 -23.646 1.00 96.00 89 ASP A N 1
ATOM 737 C CA . ASP A 1 89 ? 14.248 -0.714 -23.652 1.00 96.00 89 ASP A CA 1
ATOM 738 C C . ASP A 1 89 ? 13.942 -1.745 -22.551 1.00 96.00 89 ASP A C 1
ATOM 740 O O . ASP A 1 89 ? 12.911 -1.685 -21.875 1.00 96.00 89 ASP A O 1
ATOM 744 N N . ARG A 1 90 ? 14.841 -2.715 -22.326 1.00 96.19 90 ARG A N 1
ATOM 745 C CA . ARG A 1 90 ? 14.691 -3.699 -21.237 1.00 96.19 90 ARG A CA 1
ATOM 746 C C . ARG A 1 90 ? 14.725 -3.025 -19.868 1.00 96.19 90 ARG A C 1
ATOM 748 O O . ARG A 1 90 ? 13.863 -3.310 -19.037 1.00 96.19 90 ARG A O 1
ATOM 755 N N . LEU A 1 91 ? 15.687 -2.131 -19.647 1.00 96.00 91 LEU A N 1
ATOM 756 C CA . LEU A 1 91 ? 15.816 -1.396 -18.389 1.00 96.00 91 LEU A CA 1
ATOM 757 C C . LEU A 1 91 ? 14.610 -0.488 -18.138 1.00 96.00 91 LEU A C 1
ATOM 759 O O . LEU A 1 91 ? 14.130 -0.421 -17.010 1.00 96.00 91 LEU A O 1
ATOM 763 N N . GLU A 1 92 ? 14.082 0.166 -19.170 1.00 95.94 92 GLU A N 1
ATOM 764 C CA . GLU A 1 92 ? 12.889 1.008 -19.061 1.00 95.94 92 GLU A CA 1
ATOM 765 C C . GLU A 1 92 ? 11.660 0.188 -18.641 1.00 95.94 92 GLU A C 1
ATOM 767 O O . GLU A 1 92 ? 10.978 0.537 -17.672 1.00 95.94 92 GLU A O 1
ATOM 772 N N . ASN A 1 93 ? 11.451 -0.972 -19.270 1.00 96.00 93 ASN A N 1
ATOM 773 C CA . ASN A 1 93 ? 10.392 -1.912 -18.895 1.00 96.00 93 ASN A CA 1
ATOM 774 C C . ASN A 1 93 ? 10.541 -2.432 -17.452 1.00 96.00 93 ASN A C 1
ATOM 776 O O . ASN A 1 93 ? 9.555 -2.587 -16.724 1.00 96.00 93 ASN A O 1
ATOM 780 N N . GLU A 1 94 ? 11.765 -2.734 -17.012 1.00 95.12 94 GLU A N 1
ATOM 781 C CA . GLU A 1 94 ? 12.031 -3.142 -15.629 1.00 95.12 94 GLU A CA 1
ATOM 782 C C . GLU A 1 94 ? 11.732 -2.017 -14.636 1.00 95.12 94 GLU A C 1
ATOM 784 O O . GLU A 1 94 ? 11.081 -2.249 -13.612 1.00 95.12 94 GLU A O 1
ATOM 789 N N . LEU A 1 95 ? 12.146 -0.793 -14.958 1.00 94.94 95 LEU A N 1
ATOM 790 C CA . LEU A 1 95 ? 11.916 0.393 -14.143 1.00 94.94 95 LEU A CA 1
ATOM 791 C C . LEU A 1 95 ? 10.412 0.656 -13.985 1.00 94.94 95 LEU A C 1
ATOM 793 O O . LEU A 1 95 ? 9.938 0.892 -12.870 1.00 94.94 95 LEU A O 1
ATOM 797 N N . GLU A 1 96 ? 9.636 0.539 -15.063 1.00 95.44 96 GLU A N 1
ATOM 798 C CA . GLU A 1 96 ? 8.180 0.683 -15.023 1.00 95.44 96 GLU A CA 1
ATOM 799 C C . GLU A 1 96 ? 7.515 -0.394 -14.148 1.00 95.44 96 GLU A C 1
ATOM 801 O O . GLU A 1 96 ? 6.680 -0.083 -13.289 1.00 95.44 96 GLU A O 1
ATOM 806 N N . ARG A 1 97 ? 7.953 -1.655 -14.259 1.00 94.44 97 ARG A N 1
ATOM 807 C CA . ARG A 1 97 ? 7.481 -2.746 -13.385 1.00 94.44 97 ARG A CA 1
ATOM 808 C C . ARG A 1 97 ? 7.795 -2.485 -11.914 1.00 94.44 97 ARG A C 1
ATOM 810 O O . ARG A 1 97 ? 6.941 -2.722 -11.056 1.00 94.44 97 ARG A O 1
ATOM 817 N N . VAL A 1 98 ? 9.006 -2.020 -11.603 1.00 95.38 98 VAL A N 1
ATOM 818 C CA . VAL A 1 98 ? 9.422 -1.704 -10.228 1.00 95.38 98 VAL A CA 1
ATOM 819 C C . VAL A 1 98 ? 8.610 -0.534 -9.674 1.00 95.38 98 VAL A C 1
ATOM 821 O O . VAL A 1 98 ? 8.090 -0.644 -8.564 1.00 95.38 98 VAL A O 1
ATOM 824 N N . LYS A 1 99 ? 8.411 0.536 -10.453 1.00 93.62 99 LYS A N 1
ATOM 825 C CA . LYS A 1 99 ? 7.531 1.659 -10.083 1.00 93.62 99 LYS A CA 1
ATOM 826 C C . LYS A 1 99 ? 6.107 1.191 -9.787 1.00 93.62 99 LYS A C 1
ATOM 828 O O . LYS A 1 99 ? 5.543 1.573 -8.764 1.00 93.62 99 LYS A O 1
ATOM 833 N N . GLY A 1 100 ? 5.547 0.322 -10.630 1.00 93.12 100 GLY A N 1
ATOM 834 C CA . GLY A 1 100 ? 4.217 -0.252 -10.417 1.00 93.12 100 GLY A CA 1
ATOM 835 C C . GLY A 1 100 ? 4.111 -1.046 -9.110 1.00 93.12 100 GLY A C 1
ATOM 836 O O . GLY A 1 100 ? 3.142 -0.886 -8.367 1.00 93.12 100 GLY A O 1
ATOM 837 N N . LYS A 1 101 ? 5.122 -1.863 -8.784 1.00 93.25 101 LYS A N 1
ATOM 838 C CA . LYS A 1 101 ? 5.187 -2.596 -7.505 1.00 93.25 101 LYS A CA 1
ATOM 839 C C . LYS A 1 101 ? 5.314 -1.659 -6.305 1.00 93.25 101 LYS A C 1
ATOM 841 O O . LYS A 1 101 ? 4.631 -1.864 -5.306 1.00 93.25 101 LYS A O 1
ATOM 846 N N . LEU A 1 102 ? 6.163 -0.636 -6.407 1.00 92.31 102 LEU A N 1
ATOM 847 C CA . LEU A 1 102 ? 6.363 0.347 -5.344 1.00 92.31 102 LEU A CA 1
ATOM 848 C C . LEU A 1 102 ? 5.066 1.103 -5.040 1.00 92.31 102 LEU A C 1
ATOM 850 O O . LEU A 1 102 ? 4.710 1.254 -3.875 1.00 92.31 102 LEU A O 1
ATOM 854 N N . LYS A 1 103 ? 4.326 1.504 -6.081 1.00 93.25 103 LYS A N 1
ATOM 855 C CA . LYS A 1 103 ? 3.033 2.177 -5.931 1.00 93.25 103 LYS A CA 1
ATOM 856 C C . LYS A 1 103 ? 2.023 1.304 -5.182 1.00 93.25 103 LYS A C 1
ATOM 858 O O . LYS A 1 103 ? 1.464 1.756 -4.189 1.00 93.25 103 LYS A O 1
ATOM 863 N N . LYS A 1 104 ? 1.865 0.036 -5.579 1.00 93.44 104 LYS A N 1
ATOM 864 C CA . LYS A 1 104 ? 0.976 -0.909 -4.877 1.00 93.44 104 LYS A CA 1
ATOM 865 C C . LYS A 1 104 ? 1.353 -1.075 -3.407 1.00 93.44 104 LYS A C 1
ATOM 867 O O . LYS A 1 104 ? 0.495 -0.975 -2.543 1.00 93.44 104 LYS A O 1
ATOM 872 N N . ARG A 1 105 ? 2.646 -1.246 -3.117 1.00 89.75 105 ARG A N 1
ATOM 873 C CA . ARG A 1 105 ? 3.133 -1.360 -1.736 1.00 89.75 105 ARG A CA 1
ATOM 874 C C . ARG A 1 105 ? 2.844 -0.097 -0.919 1.00 89.75 105 ARG A C 1
ATOM 876 O O . ARG A 1 105 ? 2.435 -0.201 0.229 1.00 89.75 105 ARG A O 1
ATOM 883 N N . SER A 1 106 ? 3.005 1.085 -1.517 1.00 89.50 106 SER A N 1
ATOM 884 C CA . SER A 1 106 ? 2.670 2.346 -0.846 1.00 89.50 106 SER A CA 1
ATOM 885 C C . SER A 1 106 ? 1.168 2.481 -0.565 1.00 89.50 106 SER A C 1
ATOM 887 O O . SER A 1 106 ? 0.785 2.935 0.508 1.00 89.50 106 SER A O 1
ATOM 889 N N . GLU A 1 107 ? 0.309 2.034 -1.486 1.00 93.62 107 GLU A N 1
ATOM 890 C CA . GLU A 1 107 ? -1.146 2.015 -1.294 1.00 93.62 107 GLU A CA 1
ATOM 891 C C . GLU A 1 107 ? -1.549 1.036 -0.178 1.00 93.62 107 GLU A C 1
ATOM 893 O O . GLU A 1 107 ? -2.386 1.369 0.661 1.00 93.62 107 GLU A O 1
ATOM 898 N N . GLU A 1 108 ? -0.915 -0.139 -0.120 1.00 93.25 108 GLU A N 1
ATOM 899 C CA . GLU A 1 108 ? -1.109 -1.130 0.945 1.00 93.25 108 GLU A CA 1
ATOM 900 C C . GLU A 1 108 ? -0.672 -0.600 2.320 1.00 93.25 108 GLU A C 1
ATOM 902 O O . GLU A 1 108 ? -1.398 -0.768 3.301 1.00 93.25 108 GLU A O 1
ATOM 907 N N . GLU A 1 109 ? 0.476 0.080 2.403 1.00 92.50 109 GLU A N 1
ATOM 908 C CA . GLU A 1 109 ? 0.957 0.701 3.643 1.00 92.50 109 GLU A CA 1
ATOM 909 C C . GLU A 1 109 ? 0.006 1.807 4.120 1.00 92.50 109 GLU A C 1
ATOM 911 O O . GLU A 1 109 ? -0.378 1.826 5.290 1.00 92.50 109 GLU A O 1
ATOM 916 N N . ILE A 1 110 ? -0.456 2.683 3.222 1.00 93.88 110 ILE A N 1
ATOM 917 C CA . ILE A 1 110 ? -1.449 3.718 3.555 1.00 93.88 110 ILE A CA 1
ATOM 918 C C . ILE A 1 110 ? -2.753 3.079 4.051 1.00 93.88 110 ILE A C 1
ATOM 920 O O . ILE A 1 110 ? -3.303 3.505 5.068 1.00 93.88 110 ILE A O 1
ATOM 924 N N . ALA A 1 111 ? -3.241 2.036 3.374 1.00 93.88 111 ALA A N 1
ATOM 925 C CA . ALA A 1 111 ? -4.444 1.320 3.790 1.00 93.88 111 ALA A CA 1
ATOM 926 C C . ALA A 1 111 ? -4.282 0.674 5.177 1.00 93.88 111 ALA A C 1
ATOM 928 O O . ALA A 1 111 ? -5.213 0.705 5.986 1.00 93.88 111 ALA A O 1
ATOM 929 N N . PHE A 1 112 ? -3.099 0.130 5.476 1.00 95.38 112 PHE A N 1
ATOM 930 C CA . PHE A 1 112 ? -2.772 -0.408 6.794 1.00 95.38 112 PHE A CA 1
ATOM 931 C C . PHE A 1 112 ? -2.821 0.674 7.882 1.00 95.38 112 PHE A C 1
ATOM 933 O O . PHE A 1 112 ? -3.492 0.477 8.898 1.00 95.38 112 PHE A O 1
ATOM 940 N N . TYR A 1 113 ? -2.178 1.826 7.664 1.00 93.44 113 TYR A N 1
ATOM 941 C CA . TYR A 1 113 ? -2.191 2.929 8.631 1.00 93.44 113 TYR A CA 1
ATOM 942 C C . TYR A 1 113 ? -3.594 3.502 8.846 1.00 93.44 113 TYR A C 1
ATOM 944 O O . TYR A 1 113 ? -3.995 3.703 9.990 1.00 93.44 113 TYR A O 1
ATOM 952 N N . ASN A 1 114 ? -4.377 3.684 7.781 1.00 94.88 114 ASN A N 1
ATOM 953 C CA . ASN A 1 114 ? -5.762 4.147 7.898 1.00 94.88 114 ASN A CA 1
ATOM 954 C C . ASN A 1 114 ? -6.609 3.182 8.734 1.00 94.88 114 ASN A C 1
ATOM 956 O O . ASN A 1 114 ? -7.354 3.605 9.614 1.00 94.88 114 ASN A O 1
ATOM 960 N N . ARG A 1 115 ? -6.442 1.871 8.527 1.00 95.31 115 ARG A N 1
ATOM 961 C CA . ARG A 1 115 ? -7.135 0.861 9.330 1.00 95.31 115 ARG A CA 1
ATOM 962 C C . ARG A 1 115 ? -6.716 0.898 10.801 1.00 95.31 115 ARG A C 1
ATOM 964 O O . ARG A 1 115 ? -7.551 0.670 11.673 1.00 95.31 115 ARG A O 1
ATOM 971 N N . ALA A 1 116 ? -5.439 1.149 11.084 1.00 95.50 116 ALA A N 1
ATOM 972 C CA . ALA A 1 116 ? -4.952 1.293 12.452 1.00 95.50 116 ALA A CA 1
ATOM 973 C C . ALA A 1 116 ? -5.571 2.521 13.143 1.00 95.50 116 ALA A C 1
ATOM 975 O O . ALA A 1 116 ? -6.051 2.396 14.269 1.00 95.50 116 ALA A O 1
ATOM 976 N N . LEU A 1 117 ? -5.644 3.657 12.442 1.00 94.75 117 LEU A N 1
ATOM 977 C CA . LEU A 1 117 ? -6.304 4.873 12.929 1.00 94.75 117 LEU A CA 1
ATOM 978 C C . LEU A 1 117 ? -7.795 4.641 13.212 1.00 94.75 117 LEU A C 1
ATOM 980 O O . LEU A 1 117 ? -8.274 4.979 14.292 1.00 94.75 117 LEU A O 1
ATOM 984 N N . ASP A 1 118 ? -8.515 3.978 12.303 1.00 96.38 118 ASP A N 1
ATOM 985 C CA . ASP A 1 118 ? -9.930 3.636 12.505 1.00 96.38 118 ASP A CA 1
ATOM 986 C C . ASP A 1 118 ? -10.147 2.769 13.757 1.00 96.38 118 ASP A C 1
ATOM 988 O O . ASP A 1 118 ? -11.120 2.945 14.499 1.00 96.38 118 ASP A O 1
ATOM 992 N N . LEU A 1 119 ? -9.253 1.806 14.003 1.00 96.12 119 LEU A N 1
ATOM 993 C CA . LEU A 1 119 ? -9.308 0.956 15.193 1.00 96.12 119 LEU A CA 1
ATOM 994 C C . LEU A 1 119 ? -9.025 1.749 16.472 1.00 96.12 119 LEU A C 1
ATOM 996 O O . LEU A 1 119 ? -9.693 1.522 17.485 1.00 96.12 119 LEU A O 1
ATOM 1000 N N . GLU A 1 120 ? -8.076 2.680 16.432 1.00 96.75 120 GLU A N 1
ATOM 1001 C CA . GLU A 1 120 ? -7.762 3.562 17.554 1.00 96.75 120 GLU A CA 1
ATOM 1002 C C . GLU A 1 120 ? -8.947 4.477 17.898 1.00 96.75 120 GLU A C 1
ATOM 1004 O O . GLU A 1 120 ? -9.343 4.575 19.065 1.00 96.75 120 GLU A O 1
ATOM 1009 N N . ASP A 1 121 ? -9.610 5.039 16.890 1.00 96.69 121 ASP A N 1
ATOM 1010 C CA . ASP A 1 121 ? -10.830 5.828 17.059 1.00 96.69 121 ASP A CA 1
ATOM 1011 C C . ASP A 1 121 ? -11.972 5.011 17.674 1.00 96.69 121 ASP A C 1
ATOM 1013 O O . ASP A 1 121 ? -12.656 5.466 18.601 1.00 96.69 121 ASP A O 1
ATOM 1017 N N . GLN A 1 122 ? -12.182 3.777 17.205 1.00 96.62 122 GLN A N 1
ATOM 1018 C CA . GLN A 1 122 ? -13.174 2.871 17.790 1.00 96.62 122 GLN A CA 1
ATOM 1019 C C . GLN A 1 122 ? -12.860 2.544 19.251 1.00 96.62 122 GLN A C 1
ATOM 1021 O O . GLN A 1 122 ? -13.765 2.513 20.093 1.00 96.62 122 GLN A O 1
ATOM 1026 N N . LEU A 1 123 ? -11.588 2.305 19.563 1.00 97.56 123 LEU A N 1
ATOM 1027 C CA . LEU A 1 123 ? -11.129 2.000 20.911 1.00 97.56 123 LEU A CA 1
ATOM 1028 C C . LEU A 1 123 ? -11.340 3.201 21.840 1.00 97.56 123 LEU A C 1
ATOM 1030 O O . LEU A 1 123 ? -11.877 3.035 22.936 1.00 97.56 123 LEU A O 1
ATOM 1034 N N . ASN A 1 124 ? -11.032 4.413 21.379 1.00 97.31 124 ASN A N 1
ATOM 1035 C CA . ASN A 1 124 ? -11.276 5.647 22.123 1.00 97.31 124 ASN A CA 1
ATOM 1036 C C . ASN A 1 124 ? -12.768 5.889 22.388 1.00 97.31 124 ASN A C 1
ATOM 1038 O O . ASN A 1 124 ? -13.143 6.272 23.498 1.00 97.31 124 ASN A O 1
ATOM 1042 N N . ARG A 1 125 ? -13.647 5.610 21.417 1.00 96.62 125 ARG A N 1
ATOM 1043 C CA . ARG A 1 125 ? -15.106 5.669 21.634 1.00 96.62 125 ARG A CA 1
ATOM 1044 C C . ARG A 1 125 ? -15.560 4.662 22.690 1.00 96.62 125 ARG A C 1
ATOM 1046 O O . ARG A 1 125 ? -16.350 5.014 23.564 1.00 96.62 125 ARG A O 1
ATOM 1053 N N . LYS A 1 126 ? -15.053 3.425 22.641 1.00 97.56 126 LYS A N 1
ATOM 1054 C CA . LYS A 1 126 ? -15.386 2.384 23.628 1.00 97.56 126 LYS A CA 1
ATOM 1055 C C . LYS A 1 126 ? -14.898 2.731 25.033 1.00 97.56 126 LYS A C 1
ATOM 1057 O O . LYS A 1 126 ? -15.661 2.526 25.971 1.00 97.56 126 LYS A O 1
ATOM 1062 N N . LYS A 1 127 ? -13.690 3.291 25.170 1.00 97.75 127 LYS A N 1
ATOM 1063 C CA . LYS A 1 127 ? -13.164 3.790 26.452 1.00 97.75 127 LYS A CA 1
ATOM 1064 C C . LYS A 1 127 ? -14.092 4.835 27.064 1.00 97.75 127 LYS A C 1
ATOM 1066 O O . LYS A 1 127 ? -14.585 4.619 28.157 1.00 97.75 127 LYS A O 1
ATOM 1071 N N . LYS A 1 128 ? -14.469 5.870 26.304 1.00 96.81 128 LYS A N 1
ATOM 1072 C CA . LYS A 1 128 ? -15.409 6.902 26.784 1.00 96.81 128 LYS A CA 1
ATOM 1073 C C . LYS A 1 128 ? -16.743 6.321 27.266 1.00 96.81 128 LYS A C 1
ATOM 1075 O O . LYS A 1 128 ? -17.288 6.769 28.267 1.00 96.81 128 LYS A O 1
ATOM 1080 N N . ILE A 1 129 ? -17.287 5.332 26.552 1.00 97.12 129 ILE A N 1
ATOM 1081 C CA . ILE A 1 129 ? -18.532 4.661 26.961 1.00 97.12 129 ILE A CA 1
ATOM 1082 C C . ILE A 1 129 ? -18.331 3.869 28.258 1.00 97.12 129 ILE A C 1
ATOM 1084 O O . ILE A 1 129 ? -19.240 3.826 29.086 1.00 97.12 129 ILE A O 1
ATOM 1088 N N . LEU A 1 130 ? -17.180 3.216 28.421 1.00 97.31 130 LEU A N 1
ATOM 1089 C CA . LEU A 1 130 ? -16.847 2.488 29.639 1.00 97.31 130 LEU A CA 1
ATOM 1090 C C . LEU A 1 130 ? -16.728 3.446 30.828 1.00 97.31 130 LEU A C 1
ATOM 1092 O O . LEU A 1 130 ? -17.413 3.223 31.820 1.00 97.31 130 LEU A O 1
ATOM 1096 N N . ASP A 1 131 ? -15.987 4.545 30.675 1.00 96.75 131 ASP A N 1
ATOM 1097 C CA . ASP A 1 131 ? -15.800 5.560 31.719 1.00 96.75 131 ASP A CA 1
ATOM 1098 C C . ASP A 1 131 ? -17.150 6.115 32.211 1.00 96.75 131 ASP A C 1
ATOM 1100 O O . ASP A 1 131 ? -17.388 6.244 33.410 1.00 96.75 131 ASP A O 1
ATOM 1104 N N . LEU A 1 132 ? -18.085 6.382 31.289 1.00 96.69 132 LEU A N 1
ATOM 1105 C CA . LEU A 1 132 ? -19.440 6.829 31.637 1.00 96.69 132 LEU A CA 1
ATOM 1106 C C . LEU A 1 132 ? -20.229 5.765 32.415 1.00 96.69 132 LEU A C 1
ATOM 1108 O O . LEU A 1 132 ? -20.942 6.090 33.362 1.00 96.69 132 LEU A O 1
ATOM 1112 N N . LYS A 1 133 ? -20.109 4.488 32.036 1.00 96.69 133 LYS A N 1
ATOM 1113 C CA . LYS A 1 133 ? -20.784 3.385 32.739 1.00 96.69 133 LYS A CA 1
ATOM 1114 C C . LYS A 1 133 ? -20.202 3.136 34.126 1.00 96.69 133 LYS A C 1
ATOM 1116 O O . LYS A 1 133 ? -20.956 2.783 35.036 1.00 96.69 133 LYS A O 1
ATOM 1121 N N . GLU A 1 134 ? -18.889 3.276 34.274 1.00 96.00 134 GLU A N 1
ATOM 1122 C CA . GLU A 1 134 ? -18.207 3.192 35.565 1.00 96.00 134 GLU A CA 1
ATOM 1123 C C . GLU A 1 134 ? -18.675 4.329 36.471 1.00 96.00 134 GLU A C 1
ATOM 1125 O O . GLU A 1 134 ? -19.191 4.058 37.554 1.00 96.00 134 GLU A O 1
ATOM 1130 N N . TYR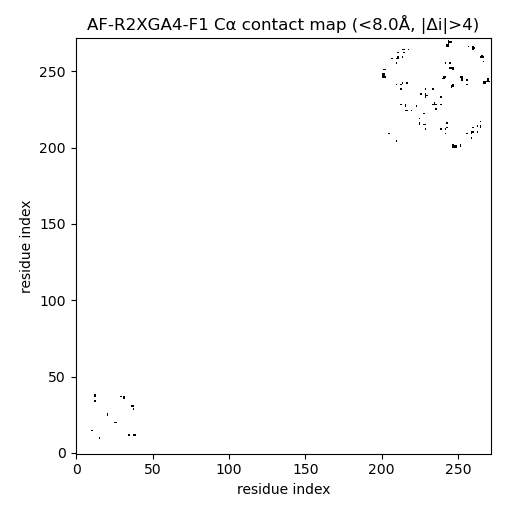 A 1 135 ? -18.668 5.567 35.970 1.00 96.81 135 TYR A N 1
ATOM 1131 C CA . TYR A 1 135 ? -19.186 6.728 36.693 1.00 96.81 135 TYR A CA 1
ATOM 1132 C C . TYR A 1 135 ? -20.646 6.547 37.149 1.00 96.81 135 TYR A C 1
ATOM 1134 O O . TYR A 1 135 ? -20.971 6.757 38.319 1.00 96.81 135 TYR A O 1
ATOM 1142 N N . ASP A 1 136 ? -21.534 6.096 36.258 1.00 96.94 136 ASP A N 1
ATOM 1143 C CA . ASP A 1 136 ? -22.938 5.829 36.596 1.00 96.94 136 ASP A CA 1
ATOM 1144 C C . ASP A 1 136 ? -23.090 4.742 37.672 1.00 96.94 136 ASP A C 1
ATOM 1146 O O . ASP A 1 136 ? -23.999 4.794 38.510 1.00 96.94 136 ASP A O 1
ATOM 1150 N N . SER A 1 137 ? -22.227 3.726 37.637 1.00 95.69 137 SER A N 1
ATOM 1151 C CA . SER A 1 137 ? -22.233 2.628 38.606 1.00 95.69 137 SER A CA 1
ATOM 1152 C C . SER A 1 137 ? -21.756 3.108 39.972 1.00 95.69 137 SER A C 1
ATOM 1154 O O . SER A 1 137 ? -22.433 2.855 40.973 1.00 95.69 137 SER A O 1
ATOM 1156 N N . ASP A 1 138 ? -20.671 3.876 40.009 1.00 96.44 138 ASP A N 1
ATOM 1157 C CA . ASP A 1 138 ? -20.149 4.496 41.225 1.00 96.44 138 ASP A CA 1
ATOM 1158 C C . ASP A 1 138 ? -21.181 5.424 41.861 1.00 96.44 138 ASP A C 1
ATOM 1160 O O . ASP A 1 138 ? -21.420 5.361 43.069 1.00 96.44 138 ASP A O 1
ATOM 1164 N N . GLN A 1 139 ? -21.892 6.211 41.051 1.00 96.19 139 GLN A N 1
ATOM 1165 C CA . GLN A 1 139 ? -22.943 7.093 41.546 1.00 96.19 139 GLN A CA 1
ATOM 1166 C C . GLN A 1 139 ? -24.116 6.310 42.156 1.00 96.19 139 GLN A C 1
ATOM 1168 O O . GLN A 1 139 ? -24.646 6.684 43.208 1.00 96.19 139 GLN A O 1
ATOM 1173 N N . LYS A 1 140 ? -24.519 5.188 41.545 1.00 96.56 140 LYS A N 1
ATOM 1174 C CA . LYS A 1 140 ? -25.543 4.289 42.112 1.00 96.56 140 LYS A CA 1
ATOM 1175 C C . LYS A 1 140 ? -25.083 3.674 43.431 1.00 96.56 140 LYS A C 1
ATOM 1177 O O . LYS A 1 140 ? -25.868 3.635 44.383 1.00 96.56 140 LYS A O 1
ATOM 1182 N N . ILE A 1 141 ? -23.829 3.231 43.507 1.00 95.88 141 ILE A N 1
ATOM 1183 C CA . ILE A 1 141 ? -23.236 2.681 44.729 1.00 95.88 141 ILE A CA 1
ATOM 1184 C C . ILE A 1 141 ? -23.223 3.754 45.822 1.00 95.88 141 ILE A C 1
ATOM 1186 O O . ILE A 1 141 ? -23.755 3.509 46.906 1.00 95.88 141 ILE A O 1
ATOM 1190 N N . ALA A 1 142 ? -22.729 4.957 45.529 1.00 95.69 142 ALA A N 1
ATOM 1191 C CA . ALA A 1 142 ? -22.681 6.075 46.468 1.00 95.69 142 ALA A CA 1
ATOM 1192 C C . ALA A 1 142 ? -24.077 6.450 46.994 1.00 95.69 142 ALA A C 1
ATOM 1194 O O . ALA A 1 142 ? -24.281 6.551 48.208 1.00 95.69 142 ALA A O 1
ATOM 1195 N N . ASN A 1 143 ? -25.065 6.572 46.104 1.00 96.06 143 ASN A N 1
ATOM 1196 C CA . ASN A 1 143 ? -26.451 6.856 46.478 1.00 96.06 143 ASN A CA 1
ATOM 1197 C C . ASN A 1 143 ? -27.040 5.748 47.363 1.00 96.06 143 ASN A C 1
ATOM 1199 O O . ASN A 1 143 ? -27.667 6.028 48.388 1.00 96.06 143 ASN A O 1
ATOM 1203 N N . SER A 1 144 ? -26.809 4.479 47.013 1.00 95.19 144 SER A N 1
ATOM 1204 C CA . SER A 1 144 ? -27.271 3.346 47.821 1.00 95.19 144 SER A CA 1
ATOM 1205 C C . SER A 1 144 ? -26.631 3.345 49.214 1.00 95.19 144 SER A C 1
ATOM 1207 O O . SER A 1 144 ? -27.335 3.213 50.219 1.00 95.19 144 SER A O 1
ATOM 1209 N N . ALA A 1 145 ? -25.322 3.600 49.299 1.00 95.50 145 ALA A N 1
ATOM 1210 C CA . ALA A 1 145 ? -24.584 3.688 50.550 1.00 95.50 145 ALA A CA 1
ATOM 1211 C C . ALA A 1 145 ? -25.123 4.818 51.438 1.00 95.50 145 ALA A C 1
ATOM 1213 O O . ALA A 1 145 ? -25.321 4.613 52.635 1.00 95.50 145 ALA A O 1
ATOM 1214 N N . GLN A 1 146 ? -25.456 5.981 50.868 1.00 95.94 146 GLN A N 1
ATOM 1215 C CA . GLN A 1 146 ? -26.104 7.068 51.609 1.00 95.94 146 GLN A CA 1
ATOM 1216 C C . GLN A 1 146 ? -27.453 6.645 52.204 1.00 95.94 146 GLN A C 1
ATOM 1218 O O . GLN A 1 146 ? -27.731 6.940 53.370 1.00 95.94 146 GLN A O 1
ATOM 1223 N N . VAL A 1 147 ? -28.290 5.936 51.439 1.00 96.19 147 VAL A N 1
ATOM 1224 C CA . VAL A 1 147 ? -29.591 5.441 51.919 1.00 96.19 147 VAL A CA 1
ATOM 1225 C C . VAL A 1 147 ? -29.410 4.456 53.075 1.00 96.19 147 VAL A C 1
ATOM 1227 O O . VAL A 1 147 ? -30.079 4.587 54.105 1.00 96.19 147 VAL A O 1
ATOM 1230 N N . TYR A 1 148 ? -28.498 3.491 52.945 1.00 95.38 148 TYR A N 1
ATOM 1231 C CA . TYR A 1 148 ? -28.225 2.530 54.014 1.00 95.38 148 TYR A CA 1
ATOM 1232 C C . TYR A 1 148 ? -27.609 3.195 55.245 1.00 95.38 148 TYR A C 1
ATOM 1234 O O . TYR A 1 148 ? -28.033 2.901 56.360 1.00 95.38 148 TYR A O 1
ATOM 1242 N N . ASN A 1 149 ? -26.701 4.155 55.070 1.00 96.00 149 ASN A N 1
ATOM 1243 C CA . ASN A 1 149 ? -26.121 4.913 56.178 1.00 96.00 149 ASN A CA 1
ATOM 1244 C C . ASN A 1 149 ? -27.181 5.713 56.946 1.00 96.00 149 ASN A C 1
ATOM 1246 O O . ASN A 1 149 ? -27.177 5.700 58.178 1.00 96.00 149 ASN A O 1
ATOM 1250 N N . LYS A 1 150 ? -28.146 6.337 56.252 1.00 95.44 150 LYS A N 1
ATOM 1251 C CA . LYS A 1 150 ? -29.299 6.989 56.900 1.00 95.44 150 LYS A CA 1
ATOM 1252 C C . LYS A 1 150 ? -30.135 5.989 57.704 1.00 95.44 150 LYS A C 1
ATOM 1254 O O . LYS A 1 150 ? -30.442 6.256 58.863 1.00 95.44 150 LYS A O 1
ATOM 1259 N N . LYS A 1 151 ? -30.450 4.818 57.135 1.00 96.69 151 LYS A N 1
ATOM 1260 C CA . LYS A 1 151 ? -31.182 3.751 57.849 1.00 96.69 151 LYS A CA 1
ATOM 1261 C C . LYS A 1 151 ? -30.429 3.274 59.091 1.00 96.69 151 LYS A C 1
ATOM 1263 O O . LYS A 1 151 ? -31.025 3.171 60.157 1.00 96.69 151 LYS A O 1
ATOM 1268 N N . ILE A 1 152 ? -29.124 3.030 58.973 1.00 95.88 152 ILE A N 1
ATOM 1269 C CA . ILE A 1 152 ? -28.268 2.632 60.097 1.00 95.88 152 ILE A CA 1
ATOM 1270 C C . ILE A 1 152 ? -28.265 3.717 61.180 1.00 95.88 152 ILE A C 1
ATOM 1272 O O . ILE A 1 152 ? -28.351 3.390 62.360 1.00 95.88 152 ILE A O 1
ATOM 1276 N N . SER A 1 153 ? -28.191 4.996 60.803 1.00 95.94 153 SER A N 1
ATOM 1277 C CA . SER A 1 153 ? -28.241 6.117 61.750 1.00 95.94 153 SER A CA 1
ATOM 1278 C C . SER A 1 153 ? -29.559 6.156 62.533 1.00 95.94 153 SER A C 1
ATOM 1280 O O . SER A 1 153 ? -29.542 6.225 63.762 1.00 95.94 153 SER A O 1
ATOM 1282 N N . ASN A 1 154 ? -30.693 6.011 61.841 1.00 96.06 154 ASN A N 1
ATOM 1283 C CA . ASN A 1 154 ? -32.015 5.966 62.474 1.00 96.06 154 ASN A CA 1
ATOM 1284 C C . ASN A 1 154 ? -32.153 4.763 63.419 1.00 96.06 154 ASN A C 1
ATOM 1286 O O . ASN A 1 154 ? -32.580 4.907 64.559 1.00 96.06 154 ASN A O 1
ATOM 1290 N N . LEU A 1 155 ? -31.710 3.577 62.996 1.00 95.81 155 LEU A N 1
ATOM 1291 C CA . LEU A 1 155 ? -31.722 2.395 63.862 1.00 95.81 155 LEU A CA 1
ATOM 1292 C C . LEU A 1 155 ? -30.823 2.579 65.093 1.00 95.81 155 LEU A C 1
ATOM 1294 O O . LEU A 1 155 ? -31.183 2.168 66.195 1.00 95.81 155 LEU A O 1
ATOM 1298 N N . LYS A 1 156 ? -29.660 3.227 64.944 1.00 95.50 156 LYS A N 1
ATOM 1299 C CA . LYS A 1 156 ? -28.776 3.548 66.075 1.00 95.50 156 LYS A CA 1
ATOM 1300 C C . LYS A 1 156 ? -29.459 4.478 67.081 1.00 95.50 156 LYS A C 1
ATOM 1302 O O . LYS A 1 156 ? -29.325 4.243 68.283 1.00 95.50 156 LYS A O 1
ATOM 1307 N N . SER A 1 157 ? -30.183 5.504 66.626 1.00 93.69 157 SER A N 1
ATOM 1308 C CA . SER A 1 157 ? -30.905 6.413 67.526 1.00 93.69 157 SER A CA 1
ATOM 1309 C C . SER A 1 157 ? -32.084 5.716 68.215 1.00 93.69 157 SER A C 1
ATOM 1311 O O . SER A 1 157 ? -32.236 5.852 69.430 1.00 93.69 157 SER A O 1
ATOM 1313 N N . GLU A 1 158 ? -32.843 4.884 67.499 1.00 95.38 158 GLU A N 1
ATOM 1314 C CA . GLU A 1 158 ? -33.922 4.063 68.066 1.00 95.38 158 GLU A CA 1
ATOM 1315 C C . GLU A 1 158 ? -33.414 3.095 69.139 1.00 95.38 158 GLU A C 1
ATOM 1317 O O . GLU A 1 158 ? -33.970 3.043 70.239 1.00 95.38 158 GLU A O 1
ATOM 1322 N N . ILE A 1 159 ? -32.318 2.376 68.868 1.00 95.06 159 ILE A N 1
ATOM 1323 C CA . ILE A 1 159 ? -31.670 1.492 69.848 1.00 95.06 159 ILE A CA 1
ATOM 1324 C C . ILE A 1 159 ? -31.266 2.283 71.094 1.00 95.06 159 ILE A C 1
ATOM 1326 O O . ILE A 1 159 ? -31.418 1.797 72.216 1.00 95.06 159 ILE A O 1
ATOM 1330 N N . LEU A 1 160 ? -30.752 3.502 70.928 1.00 95.31 160 LEU A N 1
ATOM 1331 C CA . LEU A 1 160 ? -30.340 4.343 72.047 1.00 95.31 160 LEU A CA 1
ATOM 1332 C C . LEU A 1 160 ? -31.541 4.770 72.907 1.00 95.31 160 LEU A C 1
ATOM 1334 O O . LEU A 1 160 ? -31.461 4.710 74.135 1.00 95.31 160 LEU A O 1
ATOM 1338 N N . VAL A 1 161 ? -32.669 5.120 72.280 1.00 94.62 161 VAL A N 1
ATOM 1339 C CA . VAL A 1 161 ? -33.938 5.404 72.974 1.00 94.62 161 VAL A CA 1
ATOM 1340 C C . VAL A 1 161 ? -34.453 4.165 73.709 1.00 94.62 161 VAL A C 1
ATOM 1342 O O . VAL A 1 161 ? -34.805 4.249 74.884 1.00 94.62 161 VAL A O 1
ATOM 1345 N N . GLN A 1 162 ? -34.465 3.000 73.058 1.00 93.56 162 GLN A N 1
ATOM 1346 C CA . GLN A 1 162 ? -34.902 1.747 73.679 1.00 93.56 162 GLN A CA 1
ATOM 1347 C C . GLN A 1 162 ? -34.022 1.363 74.872 1.00 93.56 162 GLN A C 1
ATOM 1349 O O . GLN A 1 162 ? -34.545 0.989 75.918 1.00 93.56 162 GLN A O 1
ATOM 1354 N N . LYS A 1 163 ? -32.697 1.524 74.767 1.00 93.69 163 LYS A N 1
ATOM 1355 C CA . LYS A 1 163 ? -31.772 1.305 75.888 1.00 93.69 163 LYS A CA 1
ATOM 1356 C C . LYS A 1 163 ? -32.083 2.211 77.081 1.00 93.69 163 LYS A C 1
ATOM 1358 O O . LYS A 1 163 ? -32.014 1.737 78.211 1.00 93.69 163 LYS A O 1
ATOM 1363 N N . LYS A 1 164 ? -32.439 3.484 76.857 1.00 92.62 164 LYS A N 1
ATOM 1364 C CA . LYS A 1 164 ? -32.881 4.388 77.938 1.00 92.62 164 LYS A CA 1
ATOM 1365 C C . LYS A 1 164 ? -34.169 3.886 78.597 1.00 92.62 164 LYS A C 1
ATOM 1367 O O . LYS A 1 164 ? -34.182 3.725 79.811 1.00 92.62 164 LYS A O 1
ATOM 1372 N N . LYS A 1 165 ? -35.185 3.523 77.804 1.00 91.12 165 LYS A N 1
ATOM 1373 C CA . LYS A 1 165 ? -36.444 2.945 78.315 1.00 91.12 165 LYS A CA 1
ATOM 1374 C C . LYS A 1 165 ? -36.222 1.666 79.125 1.00 91.12 165 LYS A C 1
ATOM 1376 O O . LYS A 1 165 ? -36.857 1.474 80.153 1.00 91.12 165 LYS A O 1
ATOM 1381 N N . ILE A 1 166 ? -35.319 0.786 78.686 1.00 89.06 166 ILE A N 1
ATOM 1382 C CA . ILE A 1 166 ? -34.976 -0.431 79.435 1.00 89.06 166 ILE A CA 1
ATOM 1383 C C . ILE A 1 166 ? -34.367 -0.071 80.792 1.00 89.06 1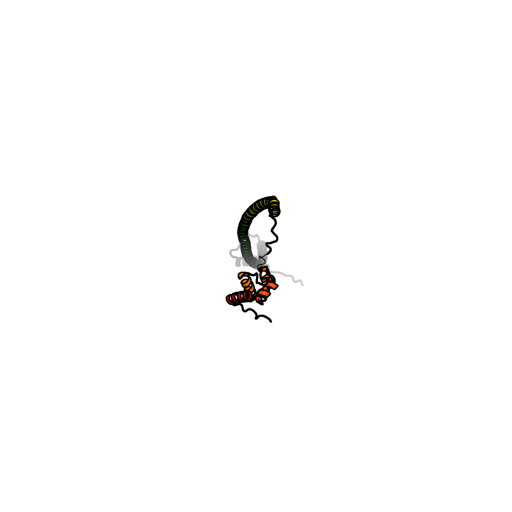66 ILE A C 1
ATOM 1385 O O . ILE A 1 166 ? -34.807 -0.622 81.794 1.00 89.06 166 ILE A O 1
ATOM 1389 N N . ARG A 1 167 ? -33.427 0.883 80.849 1.00 87.62 167 ARG A N 1
ATOM 1390 C CA . ARG A 1 167 ? -32.863 1.352 82.128 1.00 87.62 167 ARG A CA 1
ATOM 1391 C C . ARG A 1 167 ? -33.937 1.928 83.052 1.00 87.62 167 ARG A C 1
ATOM 1393 O O . ARG A 1 167 ? -33.934 1.621 84.235 1.00 87.62 167 ARG A O 1
ATOM 1400 N N . GLU A 1 168 ? -34.867 2.722 82.523 1.00 84.25 168 GLU A N 1
ATOM 1401 C CA . GLU A 1 168 ? -36.010 3.252 83.286 1.00 84.25 168 GLU A CA 1
ATOM 1402 C C . GLU A 1 168 ? -36.924 2.131 83.811 1.00 84.25 168 GLU A C 1
ATOM 1404 O O . GLU A 1 168 ? -37.387 2.168 84.946 1.00 84.25 168 GLU A O 1
ATOM 1409 N N . LEU A 1 169 ? -37.166 1.080 83.027 1.00 81.00 169 LEU A N 1
ATOM 1410 C CA . LEU A 1 169 ? -37.922 -0.084 83.498 1.00 81.00 169 LEU A CA 1
ATOM 1411 C C . LEU A 1 169 ? -37.145 -0.895 84.546 1.00 81.00 169 LEU A C 1
ATOM 1413 O O . LEU A 1 169 ? -37.744 -1.415 85.488 1.00 81.00 169 LEU A O 1
ATOM 1417 N N . GLU A 1 170 ? -35.823 -1.006 84.409 1.00 79.75 170 GLU A N 1
ATOM 1418 C CA . GLU A 1 170 ? -34.945 -1.661 85.382 1.00 79.75 170 GLU A CA 1
ATOM 1419 C C . GLU A 1 170 ? -34.920 -0.930 86.727 1.00 79.75 170 GLU A C 1
ATOM 1421 O O . GLU A 1 170 ? -34.913 -1.599 87.760 1.00 79.75 170 GLU A O 1
ATOM 1426 N N . THR A 1 171 ? -34.991 0.406 86.746 1.00 77.44 171 THR A N 1
ATOM 1427 C CA . THR A 1 171 ? -35.089 1.186 87.993 1.00 77.44 171 THR A CA 1
ATOM 1428 C C . THR A 1 171 ? -36.460 1.077 88.660 1.00 77.44 171 THR A C 1
ATOM 1430 O O . THR A 1 171 ? -36.546 1.165 89.883 1.00 77.44 171 THR A O 1
ATOM 1433 N N . ILE A 1 172 ? -37.531 0.828 87.898 1.00 71.81 172 ILE A N 1
ATOM 1434 C CA . ILE A 1 172 ? -38.891 0.617 88.431 1.00 71.81 172 ILE A CA 1
ATOM 1435 C C . ILE A 1 172 ? -39.114 -0.850 88.865 1.00 71.81 172 ILE A C 1
ATOM 1437 O O . ILE A 1 172 ? -39.942 -1.145 89.729 1.00 71.81 172 ILE A O 1
ATOM 1441 N N . LYS A 1 173 ? -38.343 -1.801 88.328 1.00 65.19 173 LYS A N 1
ATOM 1442 C CA . LYS A 1 173 ? -38.412 -3.245 88.633 1.00 65.19 173 LYS A CA 1
ATOM 1443 C C . LYS A 1 173 ? -38.411 -3.600 90.139 1.00 65.19 173 LYS A C 1
ATOM 1445 O O . LYS A 1 173 ? -39.200 -4.468 90.526 1.00 65.19 173 LYS A O 1
ATOM 1450 N N . PRO A 1 174 ? -37.620 -2.947 91.018 1.00 63.62 174 PRO A N 1
ATOM 1451 C CA . PRO A 1 174 ? -37.660 -3.178 92.464 1.00 63.62 174 PRO A CA 1
ATOM 1452 C C . PRO A 1 174 ? -39.020 -2.845 93.096 1.00 63.62 174 PRO A C 1
ATOM 1454 O O . PRO A 1 174 ? -39.450 -3.541 94.015 1.00 63.62 174 PRO A O 1
ATOM 1457 N N . PHE A 1 175 ? -39.745 -1.853 92.567 1.00 57.06 175 PHE A N 1
ATOM 1458 C CA . PHE A 1 175 ? -41.067 -1.456 93.067 1.00 57.06 175 PHE A CA 1
ATOM 1459 C C . PHE A 1 175 ? -42.156 -2.479 92.709 1.00 57.06 175 PHE A C 1
ATOM 1461 O O . PHE A 1 175 ? -43.053 -2.749 93.511 1.00 57.06 175 PHE A O 1
ATOM 1468 N N . PHE A 1 176 ? -42.049 -3.141 91.551 1.00 55.91 176 PHE A N 1
ATOM 1469 C CA . PHE A 1 176 ? -42.922 -4.272 91.207 1.00 55.91 176 PHE A CA 1
ATOM 1470 C C . PHE A 1 176 ? -42.640 -5.516 92.063 1.00 55.91 176 PHE A C 1
ATOM 1472 O O . PHE A 1 176 ? -43.567 -6.249 92.416 1.00 55.91 176 PHE A O 1
ATOM 1479 N N . HIS A 1 177 ? -41.380 -5.753 92.440 1.00 53.53 177 HIS A N 1
ATOM 1480 C CA . HIS A 1 177 ? -41.026 -6.842 93.354 1.00 53.53 177 HIS A CA 1
ATOM 1481 C C . HIS A 1 177 ? -41.439 -6.565 94.809 1.00 53.53 177 HIS A C 1
ATOM 1483 O O . HIS A 1 177 ? -41.759 -7.516 95.522 1.00 53.53 177 HIS A O 1
ATOM 1489 N N . GLN A 1 178 ? -41.516 -5.299 95.237 1.00 51.22 178 GLN A N 1
ATOM 1490 C CA . GLN A 1 178 ? -42.075 -4.926 96.542 1.00 51.22 178 GLN A CA 1
ATOM 1491 C C . GLN A 1 178 ? -43.596 -5.116 96.610 1.00 51.22 178 GLN A C 1
ATOM 1493 O O . GLN A 1 178 ? -44.069 -5.729 97.564 1.00 51.22 178 GLN A O 1
ATOM 1498 N N . LYS A 1 179 ? -44.363 -4.733 95.575 1.00 48.00 179 LYS A N 1
ATOM 1499 C CA . LYS A 1 179 ? -45.823 -4.979 95.545 1.00 48.00 179 LYS A CA 1
ATOM 1500 C C . LYS A 1 179 ? -46.210 -6.465 95.591 1.00 48.00 179 LYS A C 1
ATOM 1502 O O . LYS A 1 179 ? -47.284 -6.787 96.079 1.00 48.00 179 LYS A O 1
ATOM 1507 N N . LYS A 1 180 ? -45.347 -7.382 95.128 1.00 48.12 180 LYS A N 1
ATOM 1508 C CA . LYS A 1 180 ? -45.546 -8.839 95.298 1.00 48.12 180 LYS A CA 1
ATOM 1509 C C . LYS A 1 180 ? -45.212 -9.356 96.702 1.00 48.12 180 LYS A C 1
ATOM 1511 O O . LYS A 1 180 ? -45.618 -10.464 97.029 1.00 48.12 180 LYS A O 1
ATOM 1516 N N . ARG A 1 181 ? -44.461 -8.599 97.509 1.00 45.81 181 ARG A N 1
ATOM 1517 C CA . ARG A 1 181 ? -44.143 -8.949 98.906 1.00 45.81 181 ARG A CA 1
ATOM 1518 C C . ARG A 1 181 ? -45.151 -8.381 99.906 1.00 45.81 181 ARG A C 1
ATOM 1520 O O . ARG A 1 181 ? -45.242 -8.904 101.005 1.00 45.81 181 ARG A O 1
ATOM 1527 N N . THR A 1 182 ? -45.943 -7.388 99.508 1.00 46.09 182 THR A N 1
ATOM 1528 C CA . THR A 1 182 ? -47.127 -6.905 100.239 1.00 46.09 182 THR A CA 1
ATOM 1529 C C . THR A 1 182 ? -48.420 -7.367 99.563 1.00 46.09 182 THR A C 1
ATOM 1531 O O . THR A 1 182 ? -49.359 -6.592 99.406 1.00 46.09 182 THR A O 1
ATOM 1534 N N . GLY A 1 183 ? -48.440 -8.610 99.080 1.00 41.47 183 GLY A N 1
ATOM 1535 C CA . GLY A 1 183 ? -49.693 -9.316 98.850 1.00 41.47 183 GLY A CA 1
ATOM 1536 C C . GLY A 1 183 ? -50.108 -9.946 100.172 1.00 41.47 183 GLY A C 1
ATOM 1537 O O . GLY A 1 183 ? -49.330 -10.710 100.743 1.00 41.47 183 GLY A O 1
ATOM 1538 N N . GLU A 1 184 ? -51.289 -9.582 100.662 1.00 44.69 184 GLU A N 1
ATOM 1539 C CA . GLU A 1 184 ? -51.980 -10.270 101.750 1.00 44.69 184 GLU A CA 1
ATOM 1540 C C . GLU A 1 184 ? -51.870 -11.789 101.571 1.00 44.69 184 GLU A C 1
ATOM 1542 O O . GLU A 1 184 ? -51.967 -12.313 100.456 1.00 44.69 184 GLU A O 1
ATOM 1547 N N . GLY A 1 185 ? -51.599 -12.485 102.676 1.00 39.44 185 GLY A N 1
ATOM 1548 C CA . GLY A 1 185 ? -51.459 -13.932 102.693 1.00 39.44 185 GLY A CA 1
ATOM 1549 C C . GLY A 1 185 ? -52.664 -14.598 102.040 1.00 39.44 185 GLY A C 1
ATOM 1550 O O . GLY A 1 185 ? -53.803 -14.381 102.441 1.00 39.44 185 GLY A O 1
ATOM 1551 N N . LEU A 1 186 ? -52.401 -15.428 101.034 1.00 41.34 186 LEU A N 1
ATOM 1552 C CA . LEU A 1 186 ? -53.386 -16.376 100.532 1.00 41.34 186 LEU A CA 1
ATOM 1553 C C . LEU A 1 186 ? -53.791 -17.299 101.688 1.00 41.34 186 LEU A C 1
ATOM 1555 O O . LEU A 1 186 ? -52.963 -18.061 102.194 1.00 41.34 186 LEU A O 1
ATOM 1559 N N . ASN A 1 187 ? -55.060 -17.213 102.092 1.00 39.28 187 ASN A N 1
ATOM 1560 C CA . ASN A 1 187 ? -55.691 -18.140 103.024 1.00 39.28 187 ASN A CA 1
ATOM 1561 C C . ASN A 1 187 ? -55.491 -19.595 102.545 1.00 39.28 187 ASN A C 1
ATOM 1563 O O . ASN A 1 187 ? -55.649 -19.870 101.352 1.00 39.28 187 ASN A O 1
ATOM 1567 N N . PRO A 1 188 ? -55.187 -20.559 103.439 1.00 45.72 188 PRO A N 1
ATOM 1568 C CA . PRO A 1 188 ? -54.983 -21.958 103.053 1.00 45.72 188 PRO A CA 1
ATOM 1569 C C . PRO A 1 188 ? -56.240 -22.676 102.532 1.00 45.72 188 PRO A C 1
ATOM 1571 O O . PRO A 1 188 ? -56.124 -23.806 102.057 1.00 45.72 188 PRO A O 1
ATOM 1574 N N . GLU A 1 189 ? -57.422 -22.058 102.609 1.00 45.19 189 GLU A N 1
ATOM 1575 C CA . GLU A 1 189 ? -58.699 -22.707 102.280 1.00 45.19 189 GLU A CA 1
ATOM 1576 C C . GLU A 1 189 ? -59.138 -22.584 100.811 1.00 45.19 189 GLU A C 1
ATOM 1578 O O . GLU A 1 189 ? -59.940 -23.398 100.357 1.00 45.19 189 GLU A O 1
ATOM 1583 N N . ASP A 1 190 ? -58.510 -21.723 100.003 1.00 47.19 190 ASP A N 1
ATOM 1584 C CA . ASP A 1 190 ? -58.790 -21.629 98.555 1.00 47.19 190 ASP A CA 1
ATOM 1585 C C . ASP A 1 190 ? -57.922 -22.577 97.703 1.00 47.19 190 ASP A C 1
ATOM 1587 O O . ASP A 1 190 ? -57.705 -22.389 96.505 1.00 47.19 190 ASP A O 1
ATOM 1591 N N . LYS A 1 191 ? -57.454 -23.681 98.302 1.00 43.34 191 LYS A N 1
ATOM 1592 C CA . LYS A 1 191 ? -56.927 -24.855 97.580 1.00 43.34 191 LYS A CA 1
ATOM 1593 C C . LYS A 1 191 ? -58.033 -25.825 97.154 1.00 43.34 191 LYS A C 1
ATOM 1595 O O . LYS A 1 191 ? -57.817 -27.035 97.079 1.00 43.34 191 LYS A O 1
ATOM 1600 N N . LYS A 1 192 ? -59.212 -25.311 96.813 1.00 45.25 192 LYS A N 1
ATOM 1601 C CA . LYS A 1 192 ? -60.221 -26.065 96.070 1.00 45.25 192 LYS A CA 1
ATOM 1602 C C . LYS A 1 192 ? -60.478 -25.377 94.736 1.00 45.25 192 LYS A C 1
ATOM 1604 O O . LYS A 1 192 ? -60.972 -24.264 94.671 1.00 45.25 192 LYS A O 1
ATOM 1609 N N . ASN A 1 193 ? -60.161 -26.121 93.678 1.00 46.72 193 ASN A N 1
ATOM 1610 C CA . ASN A 1 193 ? -60.639 -25.930 92.309 1.00 46.72 193 ASN A CA 1
ATOM 1611 C C . ASN A 1 193 ? -59.957 -24.841 91.466 1.00 46.72 193 ASN A C 1
ATOM 1613 O O . ASN A 1 193 ? -60.600 -23.943 90.949 1.00 46.72 193 ASN A O 1
ATOM 1617 N N . THR A 1 194 ? -58.664 -25.007 91.187 1.00 41.62 194 THR A N 1
ATOM 1618 C CA . THR A 1 194 ? -58.080 -24.620 89.878 1.00 41.62 194 THR A CA 1
ATOM 1619 C C . THR A 1 194 ? -56.969 -25.594 89.464 1.00 41.62 194 THR A C 1
ATOM 1621 O O . THR A 1 194 ? -55.919 -25.234 88.941 1.00 41.62 194 THR A O 1
ATOM 1624 N N . LEU A 1 195 ? -57.218 -26.888 89.661 1.00 42.94 195 LEU A N 1
ATOM 1625 C CA . LEU A 1 195 ? -56.598 -27.942 88.854 1.00 42.94 195 LEU A CA 1
ATOM 1626 C C . LEU A 1 195 ? -57.631 -28.405 87.836 1.00 42.94 195 LEU A C 1
ATOM 1628 O O . LEU A 1 195 ? -57.980 -29.578 87.745 1.00 42.94 195 LEU A O 1
ATOM 1632 N N . ASP A 1 196 ? -58.133 -27.435 87.075 1.00 37.41 196 ASP A N 1
ATOM 1633 C CA . ASP A 1 196 ? -58.858 -27.767 85.874 1.00 37.41 196 ASP A CA 1
ATOM 1634 C C . ASP A 1 196 ? -57.850 -28.400 84.919 1.00 37.41 196 ASP A C 1
ATOM 1636 O O . ASP A 1 196 ? -56.785 -27.856 84.600 1.00 37.41 196 ASP A O 1
ATOM 1640 N N . SER A 1 197 ? -58.134 -29.654 84.619 1.00 41.56 197 SER A N 1
ATOM 1641 C CA . SER A 1 197 ? -57.275 -30.589 83.926 1.00 41.56 197 SER A CA 1
ATOM 1642 C C . SER A 1 197 ? -56.740 -29.998 82.615 1.00 41.56 197 SER A C 1
ATOM 1644 O O . SER A 1 197 ? -57.339 -30.123 81.549 1.00 41.56 197 SER A O 1
ATOM 1646 N N . LYS A 1 198 ? -55.540 -29.398 82.639 1.00 44.59 198 LYS A N 1
ATOM 1647 C CA . LYS A 1 198 ? -54.745 -29.227 81.416 1.00 44.59 198 LYS A CA 1
ATOM 1648 C C . LYS A 1 198 ? -54.432 -30.628 80.909 1.00 44.59 198 L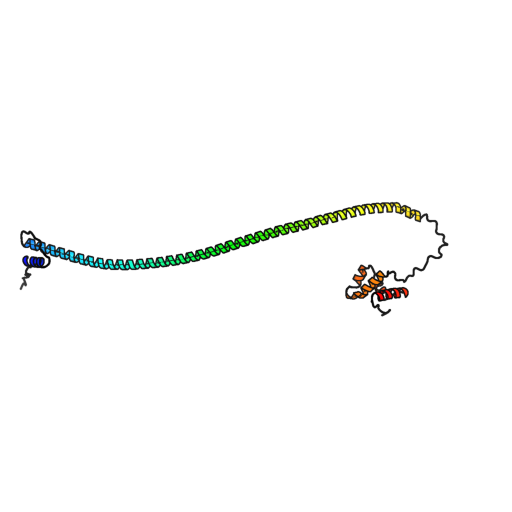YS A C 1
ATOM 1650 O O . LYS A 1 198 ? -53.458 -31.244 81.339 1.00 44.59 198 LYS A O 1
ATOM 1655 N N . ARG A 1 199 ? -55.312 -31.130 80.036 1.00 46.94 199 ARG A N 1
ATOM 1656 C CA . ARG A 1 199 ? -55.273 -32.411 79.326 1.00 46.94 199 ARG A CA 1
ATOM 1657 C C . ARG A 1 199 ? -53.867 -32.642 78.761 1.00 46.94 199 ARG A C 1
ATOM 1659 O O . ARG A 1 199 ? -53.545 -32.226 77.647 1.00 46.94 199 ARG A O 1
ATOM 1666 N N . ARG A 1 200 ? -52.989 -33.285 79.537 1.00 47.84 200 ARG A N 1
ATOM 1667 C CA . ARG A 1 200 ? -51.649 -33.679 79.086 1.00 47.84 200 ARG A CA 1
ATOM 1668 C C . ARG A 1 200 ? -51.821 -34.831 78.095 1.00 47.84 200 ARG A C 1
ATOM 1670 O O . ARG A 1 200 ? -51.933 -35.988 78.484 1.00 47.84 200 ARG A O 1
ATOM 1677 N N . GLY A 1 201 ? -51.884 -34.487 76.809 1.00 47.75 201 GLY A N 1
ATOM 1678 C CA . GLY A 1 201 ? -51.961 -35.441 75.697 1.00 47.75 201 GLY A CA 1
ATOM 1679 C C . GLY A 1 201 ? -52.590 -34.909 74.402 1.00 47.75 201 GLY A C 1
ATOM 1680 O O . GLY A 1 201 ? -52.562 -35.628 73.404 1.00 47.75 201 GLY A O 1
ATOM 1681 N N . GLY A 1 202 ? -53.153 -33.692 74.401 1.00 60.03 202 GLY A N 1
ATOM 1682 C CA . GLY A 1 202 ? -53.695 -33.047 73.198 1.00 60.03 202 GLY A CA 1
ATOM 1683 C C . GLY A 1 202 ? -52.598 -32.541 72.256 1.00 60.03 202 GLY A C 1
ATOM 1684 O O . GLY A 1 202 ? -51.484 -32.236 72.694 1.00 60.03 202 GLY A O 1
ATOM 1685 N N . CYS A 1 203 ? -52.889 -32.463 70.956 1.00 67.62 203 CYS A N 1
ATOM 1686 C CA . CYS A 1 203 ? -51.981 -31.824 70.005 1.00 67.62 203 CYS A CA 1
ATOM 1687 C C . CYS A 1 203 ? -51.939 -30.314 70.266 1.00 67.62 203 CYS A C 1
ATOM 1689 O O . CYS A 1 203 ? -52.939 -29.625 70.099 1.00 67.62 203 CYS A O 1
ATOM 1691 N N . GLN A 1 204 ? -50.770 -29.808 70.666 1.00 74.56 204 GLN A N 1
ATOM 1692 C CA . GLN A 1 204 ? -50.527 -28.375 70.883 1.00 74.56 204 GLN A CA 1
ATOM 1693 C C . GLN A 1 204 ? -50.303 -27.596 69.575 1.00 74.56 204 GLN A C 1
ATOM 1695 O O . GLN A 1 204 ? -50.027 -26.401 69.619 1.00 74.56 204 GLN A O 1
ATOM 1700 N N . LEU A 1 205 ? -50.381 -28.264 68.420 1.00 80.38 205 LEU A N 1
ATOM 1701 C CA . LEU A 1 205 ? -50.210 -27.623 67.121 1.00 80.38 205 LEU A CA 1
ATOM 1702 C C . LEU A 1 205 ? -51.517 -26.959 66.675 1.00 80.38 205 LEU A C 1
ATOM 1704 O O . LEU A 1 205 ? -52.619 -27.487 66.874 1.00 80.38 205 LEU A O 1
ATOM 1708 N N . THR A 1 206 ? -51.373 -25.799 66.042 1.00 83.94 206 THR A N 1
ATOM 1709 C CA . THR A 1 206 ? -52.462 -25.116 65.332 1.00 83.94 206 THR A CA 1
ATOM 1710 C C . THR A 1 206 ? -52.775 -25.829 64.014 1.00 83.94 206 THR A C 1
ATOM 1712 O O . THR A 1 206 ? -51.923 -26.548 63.489 1.00 83.94 206 THR A O 1
ATOM 1715 N N . ASP A 1 207 ? -53.966 -25.617 63.445 1.00 82.81 207 ASP A N 1
ATOM 1716 C CA . ASP A 1 207 ? -54.360 -26.255 62.175 1.00 82.81 207 ASP A CA 1
ATOM 1717 C C . ASP A 1 207 ? -53.367 -25.933 61.054 1.00 82.81 207 ASP A C 1
ATOM 1719 O O . ASP A 1 207 ? -52.861 -26.838 60.404 1.00 82.81 207 ASP A O 1
ATOM 1723 N N . LYS A 1 208 ? -52.930 -24.670 60.954 1.00 85.75 208 LYS A N 1
ATOM 1724 C CA . LYS A 1 208 ? -51.904 -24.227 59.992 1.00 85.75 208 LYS A CA 1
ATOM 1725 C C . LYS A 1 208 ? -50.561 -24.943 60.156 1.00 85.75 208 LYS A C 1
ATOM 1727 O O . LYS A 1 208 ? -49.826 -25.130 59.189 1.00 85.75 208 LYS A O 1
ATOM 1732 N N . GLN A 1 209 ? -50.190 -25.307 61.385 1.00 86.44 209 GLN A N 1
ATOM 1733 C CA . GLN A 1 209 ? -48.971 -26.081 61.628 1.00 86.44 209 GLN A CA 1
ATOM 1734 C C . GLN A 1 209 ? -49.154 -27.540 61.206 1.00 86.44 209 GLN A C 1
ATOM 1736 O O . GLN A 1 209 ? -48.236 -28.110 60.625 1.00 86.44 209 GLN A O 1
ATOM 1741 N N . ILE A 1 210 ? -50.327 -28.128 61.456 1.00 85.56 210 ILE A N 1
ATOM 1742 C CA . ILE A 1 210 ? -50.672 -29.484 61.008 1.00 85.56 210 ILE A CA 1
ATOM 1743 C C . ILE A 1 210 ? -50.690 -29.543 59.473 1.00 85.56 210 ILE A C 1
ATOM 1745 O O . ILE A 1 210 ? -50.031 -30.407 58.903 1.00 85.56 210 ILE A O 1
ATOM 1749 N N . GLU A 1 211 ? -51.336 -28.583 58.806 1.00 87.56 211 GLU A N 1
ATOM 1750 C CA . GLU A 1 211 ? -51.366 -28.444 57.342 1.00 87.56 211 GLU A CA 1
ATOM 1751 C C . GLU A 1 211 ? -49.959 -28.415 56.739 1.00 87.56 211 GLU A C 1
ATOM 1753 O O . GLU A 1 211 ? -49.642 -29.198 55.848 1.00 87.56 211 GLU A O 1
ATOM 1758 N N . ARG A 1 212 ? -49.074 -27.555 57.262 1.00 87.19 212 ARG A N 1
ATOM 1759 C CA . ARG A 1 212 ? -47.687 -27.458 56.779 1.00 87.19 212 ARG A CA 1
ATOM 1760 C C . ARG A 1 212 ? -46.923 -28.771 56.941 1.00 87.19 212 ARG A C 1
ATOM 1762 O O . ARG A 1 212 ? -46.168 -29.138 56.048 1.00 87.19 212 ARG A O 1
ATOM 1769 N N . LEU A 1 213 ? -47.117 -29.490 58.049 1.00 87.75 213 LEU A N 1
ATOM 1770 C CA . LEU A 1 213 ? -46.479 -30.796 58.254 1.00 87.75 213 LEU A CA 1
ATOM 1771 C C . LEU A 1 213 ? -47.029 -31.861 57.291 1.00 87.75 213 LEU A C 1
ATOM 1773 O O . LEU A 1 213 ? -46.260 -32.688 56.806 1.00 87.75 213 LEU A O 1
ATOM 1777 N N . LEU A 1 214 ? -48.328 -31.829 56.982 1.00 87.75 214 LEU A N 1
ATOM 1778 C CA . LEU A 1 214 ? -48.957 -32.735 56.016 1.00 87.75 214 LEU A CA 1
ATOM 1779 C C . LEU A 1 214 ? -48.516 -32.446 54.574 1.00 87.75 214 LEU A C 1
ATOM 1781 O O . LEU A 1 214 ? -48.278 -33.380 53.810 1.00 87.75 214 LEU A O 1
ATOM 1785 N N . LEU A 1 215 ? -48.327 -31.175 54.211 1.00 86.50 215 LEU A N 1
ATOM 1786 C CA . LEU A 1 215 ? -47.759 -30.784 52.916 1.00 86.50 215 LEU A CA 1
ATOM 1787 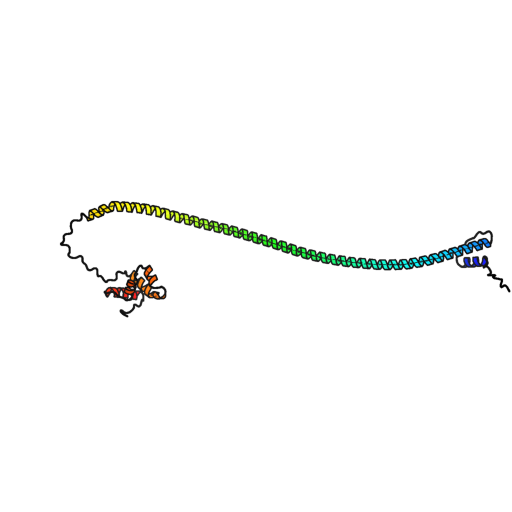C C . LEU A 1 215 ? -46.311 -31.263 52.764 1.00 86.50 215 LEU A C 1
ATOM 1789 O O . LEU A 1 215 ? -45.962 -31.825 51.730 1.00 86.50 215 LEU A O 1
ATOM 1793 N N . ILE A 1 216 ? -45.496 -31.148 53.818 1.00 85.94 216 ILE A N 1
ATOM 1794 C CA . ILE A 1 216 ? -44.138 -31.717 53.831 1.00 85.94 216 ILE A CA 1
ATOM 1795 C C . ILE A 1 216 ? -44.180 -33.233 53.604 1.00 85.94 216 ILE A C 1
ATOM 1797 O O . ILE A 1 216 ? -43.351 -33.769 52.872 1.00 85.94 216 ILE A O 1
ATOM 1801 N N . TYR A 1 217 ? -45.150 -33.934 54.196 1.00 84.38 217 TYR A N 1
ATOM 1802 C CA . TYR A 1 217 ? -45.318 -35.369 53.969 1.00 84.38 217 TYR A CA 1
ATOM 1803 C C . TYR A 1 217 ? -45.718 -35.700 52.523 1.00 84.38 217 TYR A C 1
ATOM 1805 O O . TYR A 1 217 ? -45.231 -36.688 51.973 1.00 84.38 217 TYR A O 1
ATOM 1813 N N . LYS A 1 218 ? -46.545 -34.860 51.889 1.00 83.75 218 LYS A N 1
ATOM 1814 C CA . LYS A 1 218 ? -46.917 -34.975 50.469 1.00 83.75 218 LYS A CA 1
ATOM 1815 C C . LYS A 1 218 ? -45.717 -34.759 49.537 1.00 83.75 218 LYS A C 1
ATOM 1817 O O . LYS A 1 218 ? -45.602 -35.443 48.529 1.00 83.75 218 LYS A O 1
ATOM 1822 N N . GLU A 1 219 ? -44.806 -33.853 49.891 1.00 82.25 219 GLU A N 1
ATOM 1823 C CA . GLU A 1 219 ? -43.642 -33.462 49.077 1.00 82.25 219 GLU A CA 1
ATOM 1824 C C . GLU A 1 219 ? -42.325 -34.163 49.469 1.00 82.25 219 GLU A C 1
ATOM 1826 O O . GLU A 1 219 ? -41.247 -33.770 49.018 1.00 82.25 219 GLU A O 1
ATOM 1831 N N . LYS A 1 220 ? -42.391 -35.222 50.288 1.00 74.06 220 LYS A N 1
ATOM 1832 C CA . LYS A 1 220 ? -41.229 -35.909 50.889 1.00 74.06 220 LYS A CA 1
ATOM 1833 C C . LYS A 1 220 ? -40.173 -36.435 49.901 1.00 74.06 220 LYS A C 1
ATOM 1835 O O . LYS A 1 220 ? -39.054 -36.710 50.319 1.00 74.06 220 LYS A O 1
ATOM 1840 N N . GLU A 1 221 ? -40.514 -36.588 48.621 1.00 72.31 221 GLU A N 1
ATOM 1841 C CA . GLU A 1 221 ? -39.591 -37.026 47.560 1.00 72.31 221 GLU A CA 1
ATOM 1842 C C . GLU A 1 221 ? -38.684 -35.898 47.043 1.00 72.31 221 GLU A C 1
ATOM 1844 O O . GLU A 1 221 ? -37.637 -36.173 46.465 1.00 72.31 221 GLU A O 1
ATOM 1849 N N . ARG A 1 222 ? -39.055 -34.626 47.257 1.00 72.69 222 ARG A N 1
ATOM 1850 C CA . ARG A 1 222 ? -38.326 -33.460 46.723 1.00 72.69 222 ARG A CA 1
ATOM 1851 C C . ARG A 1 222 ? -37.344 -32.837 47.709 1.00 72.69 222 ARG A C 1
ATOM 1853 O O . ARG A 1 222 ? -36.347 -32.265 47.283 1.00 72.69 222 ARG A O 1
ATOM 1860 N N . VAL A 1 223 ? -37.625 -32.906 49.011 1.00 75.81 223 VAL A N 1
ATOM 1861 C CA . VAL A 1 223 ? -36.811 -32.260 50.053 1.00 75.81 223 VAL A CA 1
ATOM 1862 C C . VAL A 1 223 ? -36.616 -33.217 51.231 1.00 75.81 223 VAL A C 1
ATOM 1864 O O . VAL A 1 223 ? -37.600 -33.783 51.718 1.00 75.81 223 VAL A O 1
ATOM 1867 N N . PRO A 1 224 ? -35.385 -33.371 51.761 1.00 81.38 224 PRO A N 1
ATOM 1868 C CA . PRO A 1 224 ? -35.156 -34.138 52.977 1.00 81.38 224 PRO A CA 1
ATOM 1869 C C . PRO A 1 224 ? -36.009 -33.615 54.140 1.00 81.38 224 PRO A C 1
ATOM 1871 O O . PRO A 1 224 ? -35.954 -32.438 54.503 1.00 81.38 224 PRO A O 1
ATOM 1874 N N . ILE A 1 225 ? -36.760 -34.513 54.784 1.00 80.12 225 ILE A N 1
ATOM 1875 C CA . ILE A 1 225 ? -37.704 -34.211 55.879 1.00 80.12 225 ILE A CA 1
ATOM 1876 C C . ILE A 1 225 ? -37.056 -33.365 56.996 1.00 80.12 225 ILE A C 1
ATOM 1878 O O . ILE A 1 225 ? -37.690 -32.495 57.591 1.00 80.12 225 ILE A O 1
ATOM 1882 N N . THR A 1 226 ? -35.769 -33.585 57.270 1.00 79.81 226 THR A N 1
ATOM 1883 C CA . THR A 1 226 ? -34.961 -32.788 58.205 1.00 79.81 226 THR A CA 1
ATOM 1884 C C . THR A 1 226 ? -34.927 -31.307 57.902 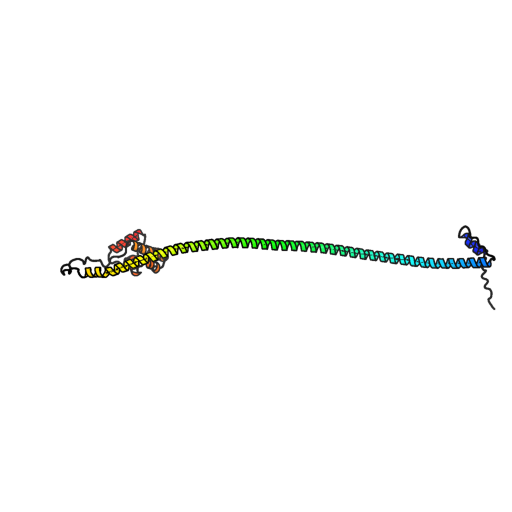1.00 79.81 226 THR A C 1
ATOM 1886 O O . THR A 1 226 ? -35.047 -30.495 58.816 1.00 79.81 226 THR A O 1
ATOM 1889 N N . GLU A 1 227 ? -34.704 -30.974 56.637 1.00 81.75 227 GLU A N 1
ATOM 1890 C CA . GLU A 1 227 ? -34.515 -29.606 56.177 1.00 81.75 227 GLU A CA 1
ATOM 1891 C C . GLU A 1 227 ? -35.860 -28.883 56.079 1.00 81.75 227 GLU A C 1
ATOM 1893 O O . GLU A 1 227 ? -35.972 -27.697 56.386 1.00 81.75 227 GLU A O 1
ATOM 1898 N N . ALA A 1 228 ? -36.913 -29.619 55.725 1.00 79.31 228 ALA A N 1
ATOM 1899 C CA . ALA A 1 228 ? -38.268 -29.092 55.678 1.00 79.31 228 ALA A CA 1
ATOM 1900 C C . ALA A 1 228 ? -38.811 -28.753 57.081 1.00 79.31 228 ALA A C 1
ATOM 1902 O O . ALA A 1 228 ? -39.413 -27.698 57.283 1.00 79.31 228 ALA A O 1
ATOM 1903 N N . ILE A 1 229 ? -38.570 -29.616 58.075 1.00 82.50 229 ILE A N 1
ATOM 1904 C CA . ILE A 1 229 ? -39.068 -29.414 59.444 1.00 82.50 229 ILE A CA 1
ATOM 1905 C C . ILE A 1 229 ? -38.228 -28.383 60.219 1.00 82.50 229 ILE A C 1
ATOM 1907 O O . ILE A 1 229 ? -38.783 -27.659 61.050 1.00 82.50 229 ILE A O 1
ATOM 1911 N N . SER A 1 230 ? -36.917 -28.270 59.957 1.00 75.94 230 SER A N 1
ATOM 1912 C CA . SER A 1 230 ? -36.053 -27.299 60.651 1.00 75.94 230 SER A CA 1
ATOM 1913 C C . SER A 1 230 ? -36.503 -25.853 60.412 1.00 75.94 230 SER A C 1
ATOM 1915 O O . SER A 1 230 ? -36.526 -25.061 61.353 1.00 75.94 230 SER A O 1
ATOM 1917 N N . LYS A 1 231 ? -36.987 -25.540 59.200 1.00 81.00 231 LYS A N 1
ATOM 1918 C CA . LYS A 1 231 ? -37.594 -24.241 58.847 1.00 81.00 231 LYS A CA 1
ATOM 1919 C C . LYS A 1 231 ? -38.843 -23.905 59.673 1.00 81.00 231 LYS A C 1
ATOM 1921 O O . LYS A 1 231 ? -39.195 -22.737 59.797 1.00 81.00 231 LYS A O 1
ATOM 1926 N N . LEU A 1 232 ? -39.509 -24.909 60.249 1.00 77.94 232 LEU A N 1
ATOM 1927 C CA . LEU A 1 232 ? -40.714 -24.744 61.068 1.00 77.94 232 LEU A CA 1
ATOM 1928 C C . LEU A 1 232 ? -40.435 -24.732 62.580 1.00 77.94 232 LEU A C 1
ATOM 1930 O O . LEU A 1 232 ? -41.385 -24.612 63.350 1.00 77.94 232 LEU A O 1
ATOM 1934 N N . ALA A 1 233 ? -39.174 -24.866 63.013 1.00 79.81 233 ALA A N 1
ATOM 1935 C CA . ALA A 1 233 ? -38.787 -25.003 64.425 1.00 79.81 233 ALA A CA 1
ATOM 1936 C C . ALA A 1 233 ? -39.530 -26.142 65.165 1.00 79.81 233 ALA A C 1
ATOM 1938 O O . ALA A 1 233 ? -39.789 -26.072 66.367 1.00 79.81 233 ALA A O 1
ATOM 1939 N N . ILE A 1 234 ? -39.884 -27.210 64.441 1.00 81.12 234 ILE A N 1
ATOM 1940 C CA . ILE A 1 234 ? -40.575 -28.392 64.973 1.00 81.12 234 ILE A CA 1
ATOM 1941 C C . ILE A 1 234 ? -39.564 -29.541 65.114 1.00 81.12 234 ILE A C 1
ATOM 1943 O O . ILE A 1 234 ? -38.564 -29.610 64.407 1.00 81.12 234 ILE A O 1
ATOM 1947 N N . THR A 1 235 ? -39.780 -30.463 66.053 1.00 83.25 235 THR A N 1
ATOM 1948 C CA . THR A 1 235 ? -38.904 -31.639 66.192 1.00 83.25 235 THR A CA 1
ATOM 1949 C C . THR A 1 235 ? -39.353 -32.775 65.270 1.00 83.25 235 THR A C 1
ATOM 1951 O O . THR A 1 235 ? -40.551 -32.951 65.030 1.00 83.25 235 THR A O 1
ATOM 1954 N N . ARG A 1 236 ? -38.417 -33.628 64.818 1.00 82.00 236 ARG A N 1
ATOM 1955 C CA . ARG A 1 236 ? -38.744 -34.855 64.055 1.00 82.00 236 ARG A CA 1
ATOM 1956 C C . ARG A 1 236 ? -39.797 -35.719 64.764 1.00 82.00 236 ARG A C 1
ATOM 1958 O O . ARG A 1 236 ? -40.680 -36.272 64.117 1.00 82.00 236 ARG A O 1
ATOM 1965 N N . ARG A 1 237 ? -39.728 -35.805 66.098 1.00 82.56 237 ARG A N 1
ATOM 1966 C CA . ARG A 1 237 ? -40.683 -36.560 66.924 1.00 82.56 237 ARG A CA 1
ATOM 1967 C C . ARG A 1 237 ? -42.104 -36.022 66.775 1.00 82.56 237 ARG A C 1
ATOM 1969 O O . ARG A 1 237 ? -43.033 -36.809 66.641 1.00 82.56 237 ARG A O 1
ATOM 1976 N N . THR A 1 238 ? -42.274 -34.703 66.790 1.00 83.56 238 THR A N 1
ATOM 1977 C CA . THR A 1 238 ? -43.583 -34.059 66.626 1.00 83.56 238 THR A CA 1
ATOM 1978 C C . THR A 1 238 ? -44.146 -34.275 65.222 1.00 83.56 238 THR A C 1
ATOM 1980 O O . THR A 1 238 ? -45.328 -34.576 65.098 1.00 83.56 238 THR A O 1
ATOM 1983 N N . TYR A 1 239 ? -43.311 -34.207 64.182 1.00 85.62 239 TYR A N 1
ATOM 1984 C CA . TYR A 1 239 ? -43.727 -34.496 62.805 1.00 85.62 239 TYR A CA 1
ATOM 1985 C C . TYR A 1 239 ? -44.282 -35.917 62.647 1.00 85.62 239 TYR A C 1
ATOM 1987 O O . TYR A 1 239 ? -45.439 -36.081 62.268 1.00 85.62 239 TYR A O 1
ATOM 1995 N N . TYR A 1 240 ? -43.518 -36.947 63.027 1.00 86.88 240 TYR A N 1
ATOM 1996 C CA . TYR A 1 240 ? -43.989 -38.334 62.908 1.00 86.88 240 TYR A CA 1
ATOM 1997 C C . TYR A 1 240 ? -45.187 -38.635 63.810 1.00 86.88 240 TYR A C 1
ATOM 1999 O O . TYR A 1 240 ? -45.993 -39.507 63.498 1.00 86.88 240 TYR A O 1
ATOM 2007 N N . ARG A 1 241 ? -45.356 -37.887 64.905 1.00 84.81 241 ARG A N 1
ATOM 2008 C CA . ARG A 1 241 ? -46.545 -37.993 65.753 1.00 84.81 241 ARG A CA 1
ATOM 2009 C C . ARG A 1 241 ? -47.822 -37.562 65.025 1.00 84.81 241 ARG A C 1
ATOM 2011 O O . ARG A 1 241 ? -48.855 -38.187 65.240 1.00 84.81 241 ARG A O 1
ATOM 2018 N N . VAL A 1 242 ? -47.741 -36.535 64.176 1.00 86.00 242 VAL A N 1
ATOM 2019 C CA . VAL A 1 242 ? -48.849 -36.068 63.323 1.00 86.00 242 VAL A CA 1
ATOM 2020 C C . VAL A 1 242 ? -49.116 -37.056 62.194 1.00 86.00 242 VAL A C 1
ATOM 2022 O O . VAL A 1 242 ? -50.251 -37.497 62.053 1.00 86.00 242 VAL A O 1
ATOM 2025 N N . ILE A 1 243 ? -48.076 -37.463 61.459 1.00 85.75 243 ILE A N 1
ATOM 2026 C CA . ILE A 1 243 ? -48.216 -38.367 60.306 1.00 85.75 243 ILE A CA 1
ATOM 2027 C C . ILE A 1 243 ? -48.747 -39.745 60.714 1.00 85.75 243 ILE A C 1
ATOM 2029 O O . ILE A 1 243 ? -49.669 -40.254 60.089 1.00 85.75 243 ILE A O 1
ATOM 2033 N N . ASN A 1 244 ? -48.231 -40.323 61.801 1.00 84.94 244 ASN A N 1
ATOM 2034 C CA . ASN A 1 244 ? -48.644 -41.652 62.264 1.00 84.94 244 ASN A CA 1
ATOM 2035 C C . ASN A 1 244 ? -49.860 -41.605 63.206 1.00 84.94 244 ASN A C 1
ATOM 2037 O O . ASN A 1 244 ? -50.155 -42.595 63.876 1.00 84.94 244 ASN A O 1
ATOM 2041 N N . LEU A 1 245 ? -50.521 -40.446 63.336 1.00 82.62 245 LEU A N 1
ATOM 2042 C CA . LEU A 1 245 ? -51.674 -40.236 64.221 1.00 82.62 245 LEU A CA 1
ATOM 2043 C C . LEU A 1 245 ? -51.428 -40.712 65.671 1.00 82.62 245 LEU A C 1
ATOM 2045 O O . LEU A 1 245 ? -52.339 -41.177 66.361 1.00 82.62 245 LEU A O 1
ATOM 2049 N N . ASN A 1 246 ? -50.192 -40.576 66.165 1.00 81.75 246 ASN A N 1
ATOM 2050 C CA . ASN A 1 246 ? -49.745 -41.084 67.466 1.00 81.75 246 ASN A CA 1
ATOM 2051 C C . ASN A 1 246 ? -50.128 -40.125 68.617 1.00 81.75 246 ASN A C 1
ATOM 2053 O O . ASN A 1 246 ? -49.296 -39.606 69.376 1.00 81.75 246 ASN A O 1
ATOM 2057 N N . TYR A 1 247 ? -51.429 -39.853 68.720 1.00 80.94 247 TYR A N 1
ATOM 2058 C CA . TYR A 1 247 ? -52.052 -39.056 69.772 1.00 80.94 247 TYR A CA 1
ATOM 2059 C C . TYR A 1 247 ? -53.015 -39.906 70.592 1.00 80.94 247 TYR A C 1
ATOM 2061 O O . TYR A 1 247 ? -53.759 -40.731 70.063 1.00 80.94 247 TYR A O 1
ATOM 2069 N N . LYS A 1 248 ? -53.021 -39.678 71.910 1.00 75.19 248 LYS A N 1
ATOM 2070 C CA . LYS A 1 248 ? -53.853 -40.439 72.848 1.00 75.19 248 LYS A CA 1
ATOM 2071 C C . LYS A 1 248 ? -55.346 -40.243 72.552 1.00 75.19 248 LYS A C 1
ATOM 2073 O O . LYS A 1 248 ? -56.091 -41.214 72.535 1.00 75.19 248 LYS A O 1
ATOM 2078 N N . TYR A 1 249 ? -55.756 -39.012 72.251 1.00 79.94 249 TYR A N 1
ATOM 2079 C CA . TYR A 1 249 ? -57.156 -38.629 72.052 1.00 79.94 249 TYR A CA 1
ATOM 2080 C C . TYR A 1 249 ? -57.620 -38.801 70.597 1.00 79.94 249 TYR A C 1
ATOM 2082 O O . TYR A 1 249 ? -56.911 -38.374 69.685 1.00 79.94 249 TYR A O 1
ATOM 2090 N N . GLU A 1 250 ? -58.807 -39.384 70.391 1.00 78.50 250 GLU A N 1
ATOM 2091 C CA . GLU A 1 250 ? -59.399 -39.592 69.055 1.00 78.50 250 GLU A CA 1
ATOM 2092 C C . GLU A 1 250 ? -59.771 -38.264 68.386 1.00 78.50 250 GLU A C 1
ATOM 2094 O O . GLU A 1 250 ? -59.396 -38.052 67.242 1.00 78.50 250 GLU A O 1
ATOM 2099 N N . GLU A 1 251 ? -60.328 -37.306 69.138 1.00 80.31 251 GLU A N 1
ATOM 2100 C CA . GLU A 1 251 ? -60.663 -35.952 68.654 1.00 80.31 251 GLU A CA 1
ATOM 2101 C C . GLU A 1 251 ? -59.487 -35.274 67.927 1.00 80.31 251 GLU A C 1
ATOM 2103 O O . GLU A 1 251 ? -59.642 -34.592 66.916 1.00 80.31 251 GLU A O 1
ATOM 2108 N N . THR A 1 252 ? -58.269 -35.478 68.438 1.00 81.12 252 THR A N 1
ATOM 2109 C CA . THR A 1 252 ? -57.046 -34.940 67.833 1.00 81.12 252 THR A CA 1
ATOM 2110 C C . THR A 1 252 ? -56.682 -35.663 66.536 1.00 81.12 252 THR A C 1
ATOM 2112 O O . THR A 1 252 ? -56.183 -35.030 65.608 1.00 81.12 252 THR A O 1
ATOM 2115 N N . ARG A 1 253 ? -56.914 -36.977 66.461 1.00 83.50 253 ARG A N 1
ATOM 2116 C CA . ARG A 1 253 ? -56.675 -37.765 65.246 1.00 83.50 253 ARG A CA 1
ATOM 2117 C C . ARG A 1 253 ? -57.699 -37.419 64.175 1.00 83.50 253 ARG A C 1
ATOM 2119 O O . ARG A 1 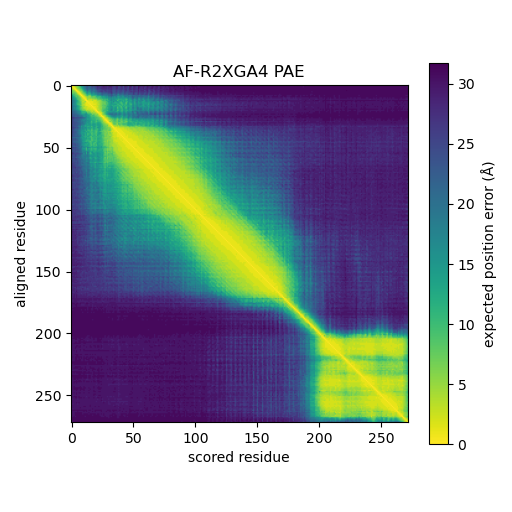253 ? -57.303 -37.237 63.032 1.00 83.50 253 ARG A O 1
ATOM 2126 N N . ASP A 1 254 ? -58.961 -37.236 64.546 1.00 83.31 254 ASP A N 1
ATOM 2127 C CA . ASP A 1 254 ? -60.027 -36.839 63.625 1.00 83.31 254 ASP A CA 1
ATOM 2128 C C . ASP A 1 254 ? -59.812 -35.429 63.083 1.00 83.31 254 ASP A C 1
ATOM 2130 O O . ASP A 1 254 ? -59.969 -35.201 61.886 1.00 83.31 254 ASP A O 1
ATOM 2134 N N . ARG A 1 255 ? -59.326 -34.503 63.920 1.00 85.25 255 ARG A N 1
ATOM 2135 C CA . ARG A 1 255 ? -58.878 -33.177 63.472 1.00 85.25 255 ARG A CA 1
ATOM 2136 C C . ARG A 1 255 ? -57.778 -33.274 62.409 1.00 85.25 255 ARG A C 1
ATOM 2138 O O . ARG A 1 255 ? -57.867 -32.607 61.385 1.00 85.25 255 ARG A O 1
ATOM 2145 N N . ILE A 1 256 ? -56.767 -34.123 62.617 1.00 85.75 256 ILE A N 1
ATOM 2146 C CA . ILE A 1 256 ? -55.685 -34.332 61.636 1.00 85.75 256 ILE A CA 1
ATOM 2147 C C . ILE A 1 256 ? -56.213 -35.027 60.372 1.00 85.75 256 ILE A C 1
ATOM 2149 O O . ILE A 1 256 ? -55.849 -34.618 59.274 1.00 85.75 256 ILE A O 1
ATOM 2153 N N . ARG A 1 257 ? -57.086 -36.036 60.504 1.00 87.12 257 ARG A N 1
ATOM 2154 C CA . ARG A 1 257 ? -57.723 -36.731 59.371 1.00 87.12 257 ARG A CA 1
ATOM 2155 C C . ARG A 1 257 ? -58.549 -35.777 58.516 1.00 87.12 257 ARG A C 1
ATOM 2157 O O . ARG A 1 257 ? -58.448 -35.847 57.301 1.00 87.12 257 ARG A O 1
ATOM 2164 N N . LYS A 1 258 ? -59.316 -34.876 59.137 1.00 87.50 258 LYS A N 1
ATOM 2165 C CA . LYS A 1 258 ? -60.125 -33.875 58.433 1.00 87.50 258 LYS A CA 1
ATOM 2166 C C . LYS A 1 258 ? -59.247 -32.946 57.594 1.00 87.50 258 LYS A C 1
ATOM 2168 O O . LYS A 1 258 ? -59.466 -32.818 56.401 1.00 87.50 258 LYS A O 1
ATOM 2173 N N . ILE A 1 259 ? -58.180 -32.412 58.189 1.00 87.62 259 ILE A N 1
ATOM 2174 C CA . ILE A 1 259 ? -57.218 -31.553 57.480 1.00 87.62 259 ILE A CA 1
ATOM 2175 C C . ILE A 1 259 ? -56.486 -32.329 56.373 1.00 87.62 259 ILE A C 1
ATOM 2177 O O . ILE A 1 259 ? -56.256 -31.808 55.286 1.00 87.62 259 ILE A O 1
ATOM 2181 N N . ALA A 1 260 ? -56.109 -33.585 56.624 1.00 87.38 260 ALA A N 1
ATOM 2182 C CA . ALA A 1 260 ? -55.465 -34.426 55.618 1.00 87.38 260 ALA A CA 1
ATOM 2183 C C . ALA A 1 260 ? -56.402 -34.742 54.444 1.00 87.38 260 ALA A C 1
ATOM 2185 O O . ALA A 1 260 ? -55.957 -34.713 53.298 1.00 87.38 260 ALA A O 1
ATOM 2186 N N . PHE A 1 261 ? -57.685 -34.983 54.721 1.00 87.38 261 PHE A N 1
ATOM 2187 C CA . PHE A 1 261 ? -58.722 -35.162 53.711 1.00 87.38 261 PHE A CA 1
ATOM 2188 C C . PHE A 1 261 ? -58.886 -33.900 52.857 1.00 87.38 261 PHE A C 1
ATOM 2190 O O . PHE A 1 261 ? -58.803 -33.992 51.635 1.00 87.38 261 PHE A O 1
ATOM 2197 N N . ASP A 1 262 ? -58.985 -32.725 53.488 1.00 87.19 262 ASP A N 1
ATOM 2198 C CA . ASP A 1 262 ? -59.094 -31.434 52.794 1.00 87.19 262 ASP A CA 1
ATOM 2199 C C . ASP A 1 262 ? -57.876 -31.154 51.882 1.00 87.19 262 ASP A C 1
ATOM 2201 O O . ASP A 1 262 ? -57.999 -30.516 50.838 1.00 87.19 262 ASP A O 1
ATOM 2205 N N . LEU A 1 263 ? -56.691 -31.672 52.233 1.00 84.50 263 LEU A N 1
ATOM 2206 C CA . LEU A 1 263 ? -55.449 -31.536 51.453 1.00 84.50 263 LEU A CA 1
ATOM 2207 C C . LEU A 1 263 ? -55.195 -32.680 50.445 1.00 84.50 263 LEU A C 1
ATOM 2209 O O . LEU A 1 263 ? -54.188 -32.657 49.714 1.00 84.50 263 LEU A O 1
ATOM 2213 N N . GLY A 1 264 ? -56.066 -33.693 50.408 1.00 82.25 264 GLY A N 1
ATOM 2214 C CA . GLY A 1 264 ? -55.906 -34.896 49.585 1.00 82.25 264 GLY A CA 1
ATOM 2215 C C . GLY A 1 264 ? -54.664 -35.721 49.945 1.00 82.25 264 GLY A C 1
ATOM 2216 O O . GLY A 1 264 ? -53.992 -36.249 49.059 1.00 82.25 264 GLY A O 1
ATOM 2217 N N . VAL A 1 265 ? -54.296 -35.773 51.228 1.00 84.44 265 VAL A N 1
ATOM 2218 C CA . VAL A 1 265 ? -53.135 -36.516 51.739 1.00 84.44 265 VAL A CA 1
ATOM 2219 C C . VAL A 1 265 ? -53.594 -37.849 52.326 1.00 84.44 265 VAL A C 1
ATOM 2221 O O . VAL A 1 265 ? -54.345 -37.882 53.299 1.00 84.44 265 VAL A O 1
ATOM 2224 N N . VAL A 1 266 ? -53.093 -38.958 51.775 1.00 81.44 266 VAL A N 1
ATOM 2225 C CA . VAL A 1 266 ? -53.337 -40.303 52.319 1.00 81.44 266 VAL A CA 1
ATOM 2226 C C . VAL A 1 266 ? -52.379 -40.551 53.483 1.00 81.44 266 VAL A C 1
ATOM 2228 O O . VAL A 1 266 ? -51.165 -40.640 53.293 1.00 81.44 266 VAL A O 1
ATOM 2231 N N . LEU A 1 267 ? -52.924 -40.630 54.696 1.00 82.62 267 LEU A N 1
ATOM 2232 C CA . LEU A 1 267 ? -52.166 -40.954 55.905 1.00 82.62 267 LEU A CA 1
ATOM 2233 C C . LEU A 1 267 ? -52.046 -42.475 56.092 1.00 82.62 267 LEU A C 1
ATOM 2235 O O . LEU A 1 267 ? -52.968 -43.203 55.726 1.00 82.62 267 LEU A O 1
ATOM 2239 N N . PRO A 1 268 ? -50.942 -42.968 56.683 1.00 78.00 268 PRO A N 1
ATOM 2240 C CA . PRO A 1 268 ? -50.793 -44.385 56.991 1.00 78.00 268 PRO A CA 1
ATOM 2241 C C . PRO A 1 268 ? -51.834 -44.835 58.024 1.00 78.00 268 PRO A C 1
ATOM 2243 O O . PRO A 1 268 ? -52.112 -44.131 59.001 1.00 78.00 268 PRO A O 1
ATOM 2246 N N . GLU A 1 269 ? -52.395 -46.028 57.826 1.00 66.81 269 GLU A N 1
ATOM 2247 C CA . GLU A 1 269 ? -53.265 -46.658 58.817 1.00 66.81 269 GLU A CA 1
ATOM 2248 C C . GLU A 1 269 ? -52.495 -46.889 60.123 1.00 66.81 269 GLU A C 1
ATOM 2250 O O . GLU A 1 269 ? -51.293 -47.164 60.136 1.00 66.81 269 GLU A O 1
ATOM 2255 N N . LYS A 1 270 ? -53.189 -46.718 61.249 1.00 56.31 270 LYS A N 1
ATOM 2256 C CA . LYS A 1 270 ? -52.595 -46.745 62.586 1.00 56.31 270 LYS A CA 1
ATOM 2257 C C . LYS A 1 270 ? -51.916 -48.101 62.845 1.00 56.31 270 LYS A C 1
ATOM 2259 O O . LYS A 1 270 ? -52.593 -49.058 63.194 1.00 56.31 270 LYS A O 1
ATOM 2264 N N . GLY A 1 271 ? -50.584 -48.135 62.776 1.00 54.12 271 GLY A N 1
ATOM 2265 C CA . GLY A 1 271 ? -49.760 -49.251 63.251 1.00 54.12 271 GLY A CA 1
ATOM 2266 C C . GLY A 1 271 ? -49.383 -50.293 62.195 1.00 54.12 271 GLY A C 1
ATOM 2267 O O . GLY A 1 271 ? -49.850 -51.427 62.255 1.00 54.12 271 GLY A O 1
ATOM 2268 N N . LYS A 1 272 ? -48.447 -49.928 61.314 1.00 35.44 272 LYS A N 1
ATOM 2269 C CA . LYS A 1 272 ? -47.378 -50.831 60.867 1.00 35.44 272 LYS A CA 1
ATOM 2270 C C . LYS A 1 272 ? -46.039 -50.240 61.290 1.00 35.44 272 LYS A C 1
ATOM 2272 O O . LYS A 1 272 ? -45.918 -48.994 61.226 1.00 35.44 272 LYS A O 1
#